Protein AF-A0A098S2E2-F1 (afdb_monomer)

Nearest PDB structures (foldseek):
  9gyo-assembly1_A  TM=2.758E-01  e=3.352E+00  Homo sapiens
  8qsj-assembly1_z  TM=2.072E-01  e=2.712E+00  Homo sapiens

Solvent-accessible surface area (backbone atoms only — not comparable to full-atom values): 13328 Å² total; per-residue (Å²): 130,82,75,87,65,73,38,65,39,61,71,58,33,52,51,53,51,50,50,51,46,52,50,36,45,47,28,38,61,34,48,49,48,34,53,55,23,47,23,62,45,68,74,43,90,56,52,68,83,73,45,49,78,63,63,52,81,83,61,51,74,65,56,42,43,28,57,40,34,45,52,44,41,62,70,72,63,59,85,82,68,75,52,37,88,47,38,43,70,77,66,74,47,75,56,66,54,41,51,44,31,44,52,23,33,51,52,23,67,76,44,65,69,59,89,62,60,65,79,34,48,34,85,90,76,59,43,77,46,71,63,79,86,48,70,71,55,52,51,50,46,40,62,71,31,33,78,40,58,60,79,84,48,41,60,54,52,52,51,47,31,41,52,52,23,50,51,54,38,47,37,35,71,78,65,66,48,84,72,55,69,68,64,50,33,71,79,37,57,86,45,52,67,40,42,47,72,45,83,43,89,46,101,89,48,87,39,64,46,49,39,51,31,62,60,69,77,53,70,88,72,77,73,72,71,53,96,67,75,120

Organism: NCBI:txid1524460

Structure (mmCIF, N/CA/C/O backbone):
data_AF-A0A098S2E2-F1
#
_entry.id   AF-A0A098S2E2-F1
#
loop_
_atom_site.group_PDB
_atom_site.id
_atom_site.type_symbol
_atom_site.label_atom_id
_atom_site.label_alt_id
_atom_site.label_comp_id
_atom_site.label_asym_id
_atom_site.label_entity_id
_atom_site.label_seq_id
_atom_site.pdbx_PDB_ins_code
_atom_site.Cartn_x
_atom_site.Cartn_y
_atom_site.Cartn_z
_atom_site.occupancy
_atom_site.B_iso_or_equiv
_atom_site.auth_seq_id
_atom_site.auth_comp_id
_atom_site.auth_asym_id
_atom_site.auth_atom_id
_atom_site.pdbx_PDB_model_num
ATOM 1 N N . MET A 1 1 ? -34.525 0.403 36.346 1.00 36.88 1 MET A N 1
ATOM 2 C CA . MET A 1 1 ? -33.801 0.709 35.096 1.00 36.88 1 MET A CA 1
ATOM 3 C C . MET A 1 1 ? -32.671 -0.298 35.003 1.00 36.88 1 MET A C 1
ATOM 5 O O . MET A 1 1 ? -31.890 -0.356 35.946 1.00 36.88 1 MET A O 1
ATOM 9 N N . SER A 1 2 ? -32.642 -1.161 33.984 1.00 43.72 2 SER A N 1
ATOM 10 C CA . SER A 1 2 ? -31.446 -1.966 33.710 1.00 43.72 2 SER A CA 1
ATOM 11 C C . SER A 1 2 ? -30.314 -1.000 33.365 1.00 43.72 2 SER A C 1
ATOM 13 O O . SER A 1 2 ? -30.526 -0.043 32.620 1.00 43.72 2 SER A O 1
ATOM 15 N N . ALA A 1 3 ? -29.143 -1.185 33.972 1.00 50.97 3 ALA A N 1
ATOM 16 C CA . ALA A 1 3 ? -27.958 -0.441 33.570 1.00 50.97 3 ALA A CA 1
ATOM 17 C C . ALA A 1 3 ? -27.713 -0.707 32.077 1.00 50.97 3 ALA A C 1
ATOM 19 O O . ALA A 1 3 ? -27.804 -1.856 31.647 1.00 50.97 3 ALA A O 1
ATOM 20 N N . LEU A 1 4 ? -27.454 0.341 31.293 1.00 50.44 4 LEU A N 1
ATOM 21 C CA . LEU A 1 4 ? -27.043 0.195 29.899 1.00 50.44 4 LEU A CA 1
ATOM 22 C C . LEU A 1 4 ? -25.758 -0.642 29.871 1.00 50.44 4 LEU A C 1
ATOM 24 O O . LEU A 1 4 ? -24.735 -0.212 30.403 1.00 50.44 4 LEU A O 1
ATOM 28 N N . VAL A 1 5 ? -25.826 -1.854 29.320 1.00 52.50 5 VAL A N 1
ATOM 29 C CA . VAL A 1 5 ? -24.676 -2.758 29.240 1.00 52.50 5 VAL A CA 1
ATOM 30 C C . VAL A 1 5 ? -23.935 -2.450 27.944 1.00 52.50 5 VAL A C 1
ATOM 32 O O . VAL A 1 5 ? -24.427 -2.744 26.859 1.00 52.50 5 VAL A O 1
ATOM 35 N N . PHE A 1 6 ? -22.768 -1.821 28.061 1.00 54.50 6 PHE A N 1
ATOM 36 C CA . PHE A 1 6 ? -21.800 -1.724 26.971 1.00 54.50 6 PHE A CA 1
ATOM 37 C C . PHE A 1 6 ? -20.891 -2.941 27.075 1.00 54.50 6 PHE A C 1
ATOM 39 O O . PHE A 1 6 ? -20.163 -3.069 28.060 1.00 54.50 6 PHE A O 1
ATOM 46 N N . ASP A 1 7 ? -20.968 -3.840 26.097 1.00 57.53 7 ASP A N 1
ATOM 47 C CA . ASP A 1 7 ? -20.135 -5.038 26.066 1.00 57.53 7 ASP A CA 1
ATOM 48 C C . ASP A 1 7 ? -19.282 -5.089 24.798 1.00 57.53 7 ASP A C 1
ATOM 50 O O . ASP A 1 7 ? -19.701 -4.660 23.717 1.00 57.53 7 ASP A O 1
ATOM 54 N N . ARG A 1 8 ? -18.066 -5.619 24.936 1.00 63.19 8 ARG A N 1
ATOM 55 C CA . ARG A 1 8 ? -17.142 -5.796 23.815 1.00 63.19 8 ARG A CA 1
ATOM 56 C C 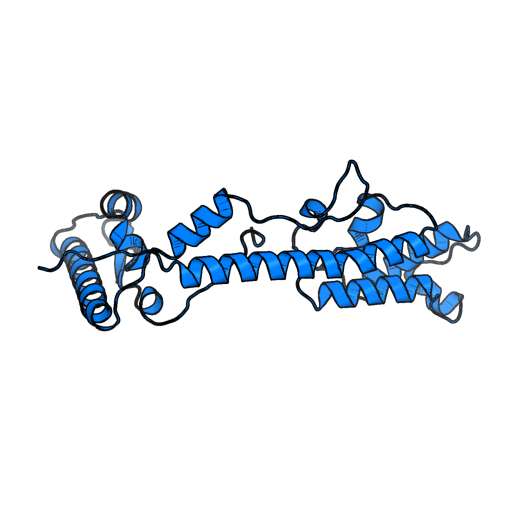. ARG A 1 8 ? -17.619 -6.958 22.964 1.00 63.19 8 ARG A C 1
ATOM 58 O O . ARG A 1 8 ? -17.756 -8.080 23.441 1.00 63.19 8 ARG A O 1
ATOM 65 N N . CYS A 1 9 ? -17.793 -6.726 21.667 1.00 69.38 9 CYS A N 1
ATOM 66 C CA . CYS A 1 9 ? -18.003 -7.824 20.736 1.00 69.38 9 CYS A CA 1
ATOM 67 C C . CYS A 1 9 ? -16.660 -8.522 20.464 1.00 69.38 9 CYS A C 1
ATOM 69 O O . CYS A 1 9 ? -15.960 -8.198 19.502 1.00 69.38 9 CYS A O 1
ATOM 71 N N . GLU A 1 10 ? -16.272 -9.459 21.334 1.00 77.75 10 GLU A N 1
ATOM 72 C CA . GLU A 1 10 ? -15.008 -10.204 21.217 1.00 77.75 10 GLU A CA 1
ATOM 73 C C . GLU A 1 10 ? -14.911 -10.952 19.882 1.00 77.75 10 GLU A C 1
ATOM 75 O O . GLU A 1 10 ? -13.876 -10.897 19.223 1.00 77.75 10 GLU A O 1
ATOM 80 N N . ALA A 1 11 ? -16.011 -11.563 19.429 1.00 75.25 11 ALA A N 1
ATOM 81 C CA . ALA A 1 11 ? -16.064 -12.262 18.145 1.00 75.25 11 ALA A CA 1
ATOM 82 C C . ALA A 1 11 ? -15.810 -11.323 16.950 1.00 75.25 11 ALA A C 1
ATOM 84 O O . ALA A 1 11 ? -15.035 -11.665 16.059 1.00 75.25 11 ALA A O 1
ATOM 85 N N . GLN A 1 12 ? -16.402 -10.122 16.948 1.00 71.25 12 GLN A N 1
ATOM 86 C CA . GLN A 1 12 ? -16.157 -9.126 15.897 1.00 71.25 12 GLN A CA 1
ATOM 87 C C . GLN A 1 12 ? -14.738 -8.559 15.981 1.00 71.25 12 GLN A C 1
ATOM 89 O O . GLN A 1 12 ? -14.093 -8.354 14.962 1.00 71.25 12 GLN A O 1
ATOM 94 N N . THR A 1 13 ? -14.234 -8.340 17.196 1.00 78.25 13 THR A N 1
ATOM 95 C CA . THR A 1 13 ? -12.857 -7.882 17.428 1.00 78.25 13 THR A CA 1
ATOM 96 C C . THR A 1 13 ? -11.853 -8.885 16.872 1.00 78.25 13 THR A C 1
ATOM 98 O O . THR A 1 13 ? -10.936 -8.489 16.159 1.00 78.25 13 THR A O 1
ATOM 101 N N . ALA A 1 14 ? -12.061 -10.179 17.122 1.00 84.19 14 ALA A N 1
ATOM 102 C CA . ALA A 1 14 ? -11.241 -11.241 16.551 1.00 84.19 14 ALA A CA 1
ATOM 103 C C . ALA A 1 14 ? -11.332 -11.268 15.016 1.00 84.19 14 ALA A C 1
ATOM 105 O O . ALA A 1 14 ? -10.303 -11.339 14.349 1.00 84.19 14 ALA A O 1
ATOM 106 N N . GLN A 1 15 ? -12.539 -11.142 14.455 1.00 82.62 15 GLN A N 1
ATOM 107 C CA . GLN A 1 15 ? -12.745 -11.120 13.005 1.00 82.62 15 GLN A CA 1
ATOM 108 C C . GLN A 1 15 ? -12.066 -9.917 12.329 1.00 82.62 15 GLN A C 1
ATOM 110 O O . GLN A 1 15 ? -11.445 -10.072 11.281 1.00 82.62 15 GLN A O 1
ATOM 115 N N . ASP A 1 16 ? -12.154 -8.727 12.923 1.00 80.25 16 ASP A N 1
ATOM 116 C CA . ASP A 1 16 ? -11.541 -7.507 12.390 1.00 80.25 16 ASP A CA 1
ATOM 117 C C . ASP A 1 16 ? -10.005 -7.567 12.443 1.00 80.25 16 ASP A C 1
ATOM 119 O O . ASP A 1 16 ? -9.336 -7.113 11.514 1.00 80.25 16 ASP A O 1
ATOM 123 N N . ILE A 1 17 ? -9.442 -8.147 13.512 1.00 87.25 17 ILE A N 1
ATOM 124 C CA . ILE A 1 17 ? -7.997 -8.394 13.623 1.00 87.25 17 ILE A CA 1
ATOM 125 C C . ILE A 1 17 ? -7.554 -9.378 12.539 1.00 87.25 17 ILE A C 1
ATOM 127 O O . ILE A 1 17 ? -6.602 -9.087 11.819 1.00 87.25 17 ILE A O 1
ATOM 131 N N . GLN A 1 18 ? -8.273 -10.491 12.373 1.00 89.06 18 GLN A N 1
ATOM 132 C CA . GLN A 1 18 ? -7.969 -11.481 11.341 1.00 89.06 18 GLN A CA 1
ATOM 133 C C . GLN A 1 18 ? -8.032 -10.866 9.934 1.00 89.06 18 GLN A C 1
ATOM 135 O O . GLN A 1 18 ? -7.130 -11.074 9.128 1.00 89.06 18 GLN A O 1
ATOM 140 N N . TYR A 1 19 ? -9.047 -10.049 9.648 1.00 87.31 19 TYR A N 1
ATOM 141 C CA . TYR A 1 19 ? -9.162 -9.354 8.366 1.00 87.31 19 TYR A CA 1
ATOM 142 C C . TYR A 1 19 ? -7.984 -8.400 8.108 1.00 87.31 19 TYR A C 1
ATOM 144 O O . TYR A 1 19 ? -7.464 -8.334 6.993 1.00 87.31 19 TYR A O 1
ATOM 152 N N . LEU A 1 20 ? -7.531 -7.668 9.133 1.00 87.31 20 LEU A N 1
ATOM 153 C CA . LEU A 1 20 ? -6.356 -6.803 9.026 1.00 87.31 20 LEU A CA 1
ATOM 154 C C . LEU A 1 20 ? -5.082 -7.618 8.745 1.00 87.31 20 LEU A C 1
ATOM 156 O O . LEU A 1 20 ? -4.286 -7.221 7.894 1.00 87.31 20 LEU A O 1
ATOM 160 N N . GLU A 1 21 ? -4.898 -8.752 9.421 1.00 89.94 21 GLU A N 1
ATOM 161 C CA . GLU A 1 21 ? -3.777 -9.670 9.181 1.00 89.94 21 GLU A CA 1
ATOM 162 C C . GLU A 1 21 ? -3.793 -10.222 7.749 1.00 89.94 21 GLU A C 1
ATOM 164 O O . GLU A 1 21 ? -2.790 -10.135 7.040 1.00 89.94 21 GLU A O 1
ATOM 169 N N . GLU A 1 22 ? -4.939 -10.723 7.288 1.00 89.94 22 GLU A N 1
ATOM 170 C CA . GLU A 1 22 ? -5.128 -11.243 5.929 1.00 89.94 22 GLU A CA 1
ATOM 171 C C . GLU A 1 22 ? -4.862 -10.170 4.868 1.00 89.94 22 GLU A C 1
ATOM 173 O O . GLU A 1 22 ? -4.155 -10.419 3.885 1.00 89.94 22 GLU A O 1
ATOM 178 N N . ARG A 1 23 ? -5.352 -8.944 5.085 1.00 88.88 23 ARG A N 1
ATOM 179 C CA . ARG A 1 23 ? -5.100 -7.818 4.182 1.00 88.88 23 ARG A CA 1
ATOM 180 C C . ARG A 1 23 ? -3.612 -7.478 4.103 1.00 88.88 23 ARG A C 1
ATOM 182 O O . ARG A 1 23 ? -3.102 -7.293 3.001 1.00 88.88 23 ARG A O 1
ATOM 189 N N . ARG A 1 24 ? -2.909 -7.403 5.237 1.00 90.50 24 ARG A N 1
ATOM 190 C CA . ARG A 1 24 ? -1.463 -7.104 5.282 1.00 90.50 24 ARG A CA 1
ATOM 191 C C . ARG A 1 24 ? -0.628 -8.194 4.623 1.00 90.50 24 ARG A C 1
ATOM 193 O O . ARG A 1 24 ? 0.322 -7.874 3.912 1.00 90.50 24 ARG A O 1
ATOM 200 N N . ASN A 1 25 ? -0.998 -9.456 4.822 1.00 90.69 25 ASN A N 1
ATOM 201 C CA . ASN A 1 25 ? -0.363 -10.577 4.135 1.00 90.69 25 ASN A CA 1
ATOM 202 C C . ASN A 1 25 ? -0.585 -10.489 2.624 1.00 90.69 25 ASN A C 1
ATOM 204 O O . ASN A 1 25 ? 0.375 -10.596 1.875 1.00 90.69 25 ASN A O 1
ATOM 208 N N . THR A 1 26 ? -1.802 -10.167 2.179 1.00 90.31 26 THR A N 1
ATOM 209 C CA . THR A 1 26 ? -2.089 -9.990 0.746 1.00 90.31 26 THR A CA 1
ATOM 210 C C . THR A 1 26 ? -1.287 -8.836 0.134 1.00 90.31 26 THR A C 1
ATOM 212 O O . THR A 1 26 ? -0.753 -8.970 -0.962 1.00 90.31 26 THR A O 1
ATOM 215 N N . ILE A 1 27 ? -1.152 -7.705 0.841 1.00 91.44 27 ILE A N 1
ATOM 216 C CA . ILE A 1 27 ? -0.303 -6.588 0.390 1.00 91.44 27 ILE A CA 1
ATOM 217 C C . ILE A 1 27 ? 1.151 -7.052 0.250 1.00 91.44 27 ILE A C 1
ATOM 219 O O . ILE A 1 27 ? 1.784 -6.787 -0.768 1.00 91.44 27 ILE A O 1
ATOM 223 N N . PHE A 1 28 ? 1.681 -7.758 1.251 1.00 91.75 28 PHE A N 1
ATOM 224 C CA . PHE A 1 28 ? 3.030 -8.320 1.198 1.00 91.75 28 PHE A CA 1
ATOM 225 C C . PHE A 1 28 ? 3.208 -9.290 0.016 1.00 91.75 28 PHE A C 1
ATOM 227 O O . PHE A 1 28 ? 4.176 -9.158 -0.735 1.00 91.75 28 PHE A O 1
ATOM 234 N N . ASP A 1 29 ? 2.257 -10.200 -0.188 1.00 91.88 29 ASP A N 1
ATOM 235 C CA . ASP A 1 29 ? 2.273 -11.172 -1.282 1.00 91.88 29 ASP A CA 1
ATOM 236 C C . ASP A 1 29 ? 2.237 -10.489 -2.655 1.00 91.88 29 ASP A C 1
ATOM 238 O O . ASP A 1 29 ? 2.878 -10.970 -3.584 1.00 91.88 29 ASP A O 1
ATOM 242 N N . ASN A 1 30 ? 1.573 -9.336 -2.781 1.00 91.88 30 ASN A N 1
ATOM 243 C CA . ASN A 1 30 ? 1.555 -8.544 -4.013 1.00 91.88 30 ASN A CA 1
ATOM 244 C C . ASN A 1 30 ? 2.838 -7.716 -4.230 1.00 91.88 30 ASN A C 1
ATOM 246 O O . ASN A 1 30 ? 3.205 -7.434 -5.370 1.00 91.88 30 ASN A O 1
ATOM 250 N N . LEU A 1 31 ? 3.542 -7.322 -3.163 1.00 94.00 31 LEU A N 1
ATOM 251 C CA . LEU A 1 31 ? 4.811 -6.583 -3.255 1.00 94.00 31 LEU A CA 1
ATOM 252 C C . LEU A 1 31 ? 5.985 -7.484 -3.672 1.00 94.00 31 LEU A C 1
ATOM 254 O O . LEU A 1 31 ? 6.929 -7.022 -4.320 1.00 94.00 31 LEU A O 1
ATOM 258 N N . GLN A 1 32 ? 5.941 -8.773 -3.322 1.00 94.06 32 GLN A N 1
ATOM 259 C CA . GLN A 1 32 ? 7.024 -9.714 -3.611 1.00 94.06 32 GLN A CA 1
ATOM 260 C C . GLN A 1 32 ? 7.271 -9.924 -5.124 1.00 94.06 32 GLN A C 1
ATOM 262 O O . GLN A 1 32 ? 8.434 -9.864 -5.531 1.00 94.06 32 GLN A O 1
ATOM 267 N N . PRO A 1 33 ? 6.247 -10.098 -5.988 1.00 95.06 33 PRO A N 1
ATOM 268 C CA . PRO A 1 33 ? 6.420 -10.151 -7.439 1.00 95.06 33 PRO A CA 1
ATOM 269 C C . PRO A 1 33 ? 7.110 -8.920 -8.027 1.00 95.06 33 PRO A C 1
ATOM 271 O O . PRO A 1 33 ? 7.946 -9.068 -8.920 1.00 95.06 33 PRO A O 1
ATOM 274 N N . ILE A 1 34 ? 6.811 -7.715 -7.522 1.00 95.50 34 ILE A N 1
ATOM 275 C CA . ILE A 1 34 ? 7.466 -6.483 -7.987 1.00 95.50 34 ILE A CA 1
ATOM 276 C C . ILE A 1 34 ? 8.956 -6.542 -7.665 1.00 95.50 34 ILE A C 1
ATOM 278 O O . ILE A 1 34 ? 9.786 -6.301 -8.540 1.00 95.50 34 ILE A O 1
ATOM 282 N N . TYR A 1 35 ? 9.306 -6.914 -6.432 1.00 95.50 35 TYR A N 1
ATOM 283 C CA . TYR A 1 35 ? 10.701 -7.051 -6.020 1.00 95.50 35 TYR A CA 1
ATOM 284 C C . TYR A 1 35 ? 11.470 -8.050 -6.896 1.00 95.50 35 TYR A C 1
ATOM 286 O O . TYR A 1 35 ? 12.542 -7.711 -7.401 1.00 95.50 35 TYR A O 1
ATOM 294 N N . GLU A 1 36 ? 10.923 -9.247 -7.129 1.00 96.12 36 GLU A N 1
ATOM 295 C CA . GLU A 1 36 ? 11.590 -10.265 -7.953 1.00 96.12 36 GLU A CA 1
ATOM 296 C C . GLU A 1 36 ? 11.720 -9.826 -9.420 1.00 96.12 36 GLU A C 1
ATOM 298 O O . GLU A 1 36 ? 12.783 -9.989 -10.024 1.00 96.12 36 GLU A O 1
ATOM 303 N N . SER A 1 37 ? 10.686 -9.193 -9.978 1.00 96.62 37 SER A N 1
ATOM 304 C CA . SER A 1 37 ? 10.701 -8.708 -11.365 1.00 96.62 37 SER A CA 1
ATOM 305 C C . SER A 1 37 ? 11.717 -7.577 -11.553 1.00 96.62 37 SER A C 1
ATOM 307 O O . SER A 1 37 ? 12.487 -7.571 -12.513 1.00 96.62 37 SER A O 1
ATOM 309 N N . VAL A 1 38 ? 11.800 -6.636 -10.606 1.00 95.69 38 VAL A N 1
ATOM 310 C CA . VAL A 1 38 ? 12.789 -5.546 -10.652 1.00 95.69 38 VAL A CA 1
ATOM 311 C C . VAL A 1 38 ? 14.205 -6.077 -10.426 1.00 95.69 38 VAL A C 1
ATOM 313 O O . VAL A 1 38 ? 15.141 -5.645 -11.100 1.00 95.69 38 VAL A O 1
ATOM 316 N N . LYS A 1 39 ? 14.391 -7.057 -9.538 1.00 95.25 39 LYS A N 1
ATOM 317 C CA . LYS A 1 39 ? 15.672 -7.752 -9.358 1.00 95.25 39 LYS A CA 1
ATOM 318 C C . LYS A 1 39 ? 16.133 -8.427 -10.650 1.00 95.25 39 LYS A C 1
ATOM 320 O O . LYS A 1 39 ? 17.298 -8.291 -11.032 1.00 95.25 39 LYS A O 1
ATOM 325 N N . GLN A 1 40 ? 15.228 -9.107 -11.350 1.00 95.00 40 GLN A N 1
ATOM 326 C CA . GLN A 1 40 ? 15.502 -9.711 -12.652 1.00 95.00 40 GLN A CA 1
ATOM 327 C C . GLN A 1 40 ? 15.851 -8.646 -13.702 1.00 95.00 40 GLN A C 1
ATOM 329 O O . GLN A 1 40 ? 16.842 -8.787 -14.431 1.00 95.00 40 GLN A O 1
ATOM 334 N N . LEU A 1 41 ? 15.100 -7.542 -13.727 1.00 95.69 41 LEU A N 1
ATOM 335 C CA . LEU A 1 41 ? 15.349 -6.404 -14.604 1.00 95.69 41 LEU A CA 1
ATOM 336 C C . LEU A 1 41 ? 16.736 -5.800 -14.363 1.00 95.69 41 LEU A C 1
ATOM 338 O O . LEU A 1 41 ? 17.464 -5.588 -15.327 1.00 95.69 41 LEU A O 1
ATOM 342 N N . LEU A 1 42 ? 17.142 -5.578 -13.111 1.00 93.19 42 LEU A N 1
ATOM 343 C CA . LEU A 1 42 ? 18.419 -4.945 -12.760 1.00 93.19 42 LEU A CA 1
ATOM 344 C C . LEU A 1 42 ? 19.610 -5.913 -12.720 1.00 93.19 42 LEU A C 1
ATOM 346 O O . LEU A 1 42 ? 20.752 -5.457 -12.756 1.00 93.19 42 LEU A O 1
ATOM 350 N N . ARG A 1 43 ? 19.369 -7.231 -12.653 1.00 93.12 43 ARG A N 1
ATOM 351 C CA . ARG A 1 43 ? 20.389 -8.285 -12.460 1.00 93.12 43 ARG A CA 1
ATOM 352 C C . ARG A 1 43 ? 21.228 -8.097 -11.185 1.00 93.12 43 ARG A C 1
ATOM 354 O O . ARG A 1 43 ? 22.384 -8.510 -11.130 1.00 93.12 43 ARG A O 1
ATOM 361 N N . LYS A 1 44 ? 20.644 -7.480 -10.156 1.00 92.62 44 LYS A N 1
ATOM 362 C CA . LYS A 1 44 ? 21.238 -7.259 -8.827 1.00 92.62 44 LYS A CA 1
ATOM 363 C C . LYS A 1 44 ? 20.138 -7.149 -7.775 1.00 92.62 44 LYS A C 1
ATOM 365 O O . LYS A 1 44 ? 18.985 -6.910 -8.122 1.00 92.62 44 LYS A O 1
ATOM 370 N N . GLU A 1 45 ? 20.512 -7.263 -6.504 1.00 91.25 45 GLU A N 1
ATOM 371 C CA . GLU A 1 45 ? 19.603 -6.948 -5.398 1.00 91.25 45 GLU A CA 1
ATOM 372 C C . GLU A 1 45 ? 19.204 -5.459 -5.448 1.00 91.25 45 GLU A C 1
ATOM 374 O O . GLU A 1 45 ? 20.098 -4.601 -5.430 1.00 91.25 45 GLU A O 1
ATOM 379 N N . PRO A 1 46 ? 17.902 -5.134 -5.569 1.00 90.44 46 PRO A N 1
ATOM 380 C CA . PRO A 1 46 ? 17.439 -3.755 -5.622 1.00 90.44 46 PRO A CA 1
ATOM 381 C C . PRO A 1 46 ? 17.404 -3.125 -4.224 1.00 90.44 46 PRO A C 1
ATOM 383 O O . PRO A 1 46 ? 17.098 -3.788 -3.232 1.00 90.44 46 PRO A O 1
ATOM 386 N N . LEU A 1 47 ? 17.679 -1.822 -4.158 1.00 92.75 47 LEU A N 1
ATOM 387 C CA . LEU A 1 47 ? 17.384 -1.000 -2.981 1.00 92.75 47 LEU A CA 1
ATOM 388 C C . LEU A 1 47 ? 15.948 -0.462 -3.071 1.00 92.75 47 LEU A C 1
ATOM 390 O O . LEU A 1 47 ? 15.343 -0.484 -4.142 1.00 92.75 47 LEU A O 1
ATOM 394 N N . PHE A 1 48 ? 15.411 0.083 -1.975 1.00 92.12 48 PHE A N 1
ATOM 395 C CA . PHE A 1 48 ? 14.062 0.668 -1.992 1.00 92.12 48 PHE A CA 1
ATOM 396 C C . PHE A 1 48 ? 13.903 1.771 -3.050 1.00 92.12 48 PHE A C 1
ATOM 398 O O . PHE A 1 48 ? 12.913 1.778 -3.770 1.00 92.12 48 PHE A O 1
ATOM 405 N N . GLU A 1 49 ? 14.905 2.641 -3.214 1.00 92.06 49 GLU A N 1
ATOM 406 C CA . GLU A 1 49 ? 14.909 3.719 -4.223 1.00 92.06 49 GLU A CA 1
ATOM 407 C C . GLU A 1 49 ? 14.830 3.194 -5.669 1.00 92.06 49 GLU A C 1
ATOM 409 O O . GLU A 1 49 ? 14.337 3.875 -6.567 1.00 92.06 49 GLU A O 1
ATOM 414 N N . ASP A 1 50 ? 15.312 1.971 -5.916 1.00 92.94 50 ASP A N 1
ATOM 415 C CA . ASP A 1 50 ? 15.196 1.326 -7.225 1.00 92.94 50 ASP A CA 1
ATOM 416 C C . ASP A 1 50 ? 13.780 0.760 -7.457 1.00 92.94 50 ASP A C 1
ATOM 418 O O . ASP A 1 50 ? 13.361 0.632 -8.608 1.00 92.94 50 ASP A O 1
ATOM 422 N N . LEU A 1 51 ? 13.049 0.428 -6.384 1.00 94.00 51 LEU A N 1
ATOM 423 C CA . LEU A 1 51 ? 11.699 -0.150 -6.413 1.00 94.00 51 LEU A CA 1
ATOM 424 C C . LEU A 1 51 ? 10.598 0.908 -6.402 1.00 94.00 51 LEU A C 1
ATOM 426 O O . LEU A 1 51 ? 9.569 0.698 -7.030 1.00 94.00 51 LEU A O 1
ATOM 430 N N . GLU A 1 52 ? 10.807 2.021 -5.698 1.00 93.44 52 GLU A N 1
ATOM 431 C CA . GLU A 1 52 ? 9.828 3.092 -5.469 1.00 93.44 52 GLU A CA 1
ATOM 432 C C . GLU A 1 52 ? 9.068 3.529 -6.738 1.00 93.44 52 GLU A C 1
ATOM 434 O O . GLU A 1 52 ? 7.837 3.588 -6.686 1.00 93.44 52 GLU A O 1
ATOM 439 N N . PRO A 1 53 ? 9.713 3.701 -7.914 1.00 92.75 53 PRO A N 1
ATOM 440 C CA . PRO A 1 53 ? 8.998 4.057 -9.139 1.00 92.75 53 PRO A CA 1
ATOM 441 C C . PRO A 1 53 ? 7.995 2.994 -9.619 1.00 92.75 53 PRO A C 1
ATOM 443 O O . PRO A 1 53 ? 7.131 3.304 -10.432 1.00 92.75 53 PRO A O 1
ATOM 446 N N . PHE A 1 54 ? 8.108 1.749 -9.161 1.00 94.00 54 PHE A N 1
ATOM 447 C CA . PHE A 1 54 ? 7.239 0.627 -9.528 1.00 94.00 54 PHE A CA 1
ATOM 448 C C . PHE A 1 54 ? 6.194 0.301 -8.456 1.00 94.00 54 PHE A C 1
ATOM 450 O O . PHE A 1 54 ? 5.450 -0.658 -8.612 1.00 94.00 54 PHE A O 1
ATOM 457 N N . LEU A 1 55 ? 6.144 1.061 -7.360 1.00 92.00 55 LEU A N 1
ATOM 458 C CA . LEU A 1 55 ? 5.153 0.906 -6.285 1.00 92.00 55 LEU A CA 1
ATOM 459 C C . LEU A 1 55 ? 4.088 2.014 -6.308 1.00 92.00 55 LEU A C 1
ATOM 461 O O . LEU A 1 55 ? 3.149 2.004 -5.512 1.00 92.00 55 LEU A O 1
ATOM 465 N N . ASP A 1 56 ? 4.259 2.968 -7.218 1.00 86.25 56 ASP A N 1
ATOM 466 C CA . ASP A 1 56 ? 3.399 4.119 -7.433 1.00 86.25 56 ASP A CA 1
ATOM 467 C C . ASP A 1 56 ? 2.008 3.671 -7.910 1.00 86.25 56 ASP A C 1
ATOM 469 O O . ASP A 1 56 ? 1.854 3.089 -8.987 1.00 86.25 56 ASP A O 1
ATOM 473 N N . CYS A 1 57 ? 1.001 3.906 -7.067 1.00 79.75 57 CYS A N 1
ATOM 474 C CA . CYS A 1 57 ? -0.395 3.571 -7.347 1.00 79.75 57 CYS A CA 1
ATOM 475 C C . CYS A 1 57 ? -1.123 4.679 -8.124 1.00 79.75 57 CYS A C 1
ATOM 477 O O . CYS A 1 57 ? -2.299 4.516 -8.434 1.00 79.75 57 CYS A O 1
ATOM 479 N N . GLU A 1 58 ? -0.472 5.808 -8.406 1.00 84.56 58 GLU A N 1
ATOM 480 C CA . GLU A 1 58 ? -1.025 6.883 -9.239 1.00 84.56 58 GLU A CA 1
ATOM 481 C C . GLU A 1 58 ? -0.472 6.845 -10.670 1.00 84.56 58 GLU A C 1
ATOM 483 O O . GLU A 1 58 ? -1.078 7.421 -11.573 1.00 84.56 58 GLU A O 1
ATOM 488 N N . ALA A 1 59 ? 0.645 6.143 -10.886 1.00 84.56 59 ALA A N 1
ATOM 489 C CA . ALA A 1 59 ? 1.215 5.914 -12.207 1.00 84.56 59 ALA A CA 1
ATOM 490 C C . ALA A 1 59 ? 0.257 5.124 -13.108 1.00 84.56 59 ALA A C 1
ATOM 492 O O . ALA A 1 59 ? -0.471 4.240 -12.651 1.00 84.56 59 ALA A O 1
ATOM 493 N N . ASP A 1 60 ? 0.296 5.402 -14.409 1.00 92.38 60 ASP A N 1
ATOM 494 C CA . ASP A 1 60 ? -0.382 4.562 -15.386 1.00 92.38 60 ASP A CA 1
ATOM 495 C C . ASP A 1 60 ? 0.537 3.446 -15.918 1.00 92.38 60 ASP A C 1
ATOM 497 O O . ASP A 1 60 ? 1.749 3.388 -15.679 1.00 92.38 60 ASP A O 1
ATOM 501 N N . ARG A 1 61 ? -0.053 2.519 -16.676 1.00 93.25 61 ARG A N 1
ATOM 502 C CA . ARG A 1 61 ? 0.685 1.399 -17.269 1.00 93.25 61 ARG A CA 1
ATOM 503 C C . ARG A 1 61 ? 1.826 1.867 -18.184 1.00 93.25 61 ARG A C 1
ATOM 505 O O . ARG A 1 61 ? 2.849 1.186 -18.274 1.00 93.25 61 ARG A O 1
ATOM 512 N N . ALA A 1 62 ? 1.643 2.969 -18.910 1.00 93.19 62 ALA A N 1
ATOM 513 C CA . ALA A 1 62 ? 2.643 3.483 -19.838 1.00 93.19 62 ALA A CA 1
ATOM 514 C C . ALA A 1 62 ? 3.838 4.075 -19.081 1.00 93.19 62 ALA A C 1
ATOM 516 O O . ALA A 1 62 ? 4.972 3.779 -19.456 1.00 93.19 62 ALA A O 1
ATOM 517 N N . ASP A 1 63 ? 3.596 4.792 -17.983 1.00 94.62 63 ASP A N 1
ATOM 518 C CA . ASP A 1 63 ? 4.626 5.325 -17.090 1.00 94.62 63 ASP A CA 1
ATOM 519 C C . ASP A 1 63 ? 5.481 4.204 -16.497 1.00 94.62 63 ASP A C 1
ATOM 521 O O . ASP A 1 63 ? 6.711 4.258 -16.529 1.00 94.62 63 ASP A O 1
ATOM 525 N N . ILE A 1 64 ? 4.844 3.145 -15.990 1.00 95.75 64 ILE A N 1
ATOM 526 C CA . ILE A 1 64 ? 5.541 1.983 -15.419 1.00 95.75 64 ILE A CA 1
ATOM 527 C C . ILE A 1 64 ? 6.375 1.271 -16.481 1.00 95.75 64 ILE A C 1
ATOM 529 O O . ILE A 1 64 ? 7.536 0.925 -16.245 1.00 95.75 64 ILE A O 1
ATOM 533 N N . GLN A 1 65 ? 5.811 1.092 -17.675 1.00 96.25 65 GLN A N 1
ATOM 534 C CA . GLN A 1 65 ? 6.524 0.501 -18.799 1.00 96.25 65 GLN A CA 1
ATOM 535 C C . GLN A 1 65 ? 7.714 1.375 -19.227 1.00 96.25 65 GLN A C 1
ATOM 537 O O . GLN A 1 65 ? 8.791 0.845 -19.497 1.00 96.25 65 GLN A O 1
ATOM 542 N N . GLU A 1 66 ? 7.557 2.699 -19.263 1.00 96.00 66 GLU A N 1
ATOM 543 C CA . GLU A 1 66 ? 8.628 3.644 -19.586 1.00 96.00 66 GLU A CA 1
ATOM 544 C C . GLU A 1 66 ? 9.756 3.597 -18.545 1.00 96.00 66 GLU A C 1
ATOM 546 O O . GLU A 1 66 ? 10.923 3.446 -18.914 1.00 96.00 66 GLU A O 1
ATOM 551 N N . ARG A 1 67 ? 9.416 3.617 -17.249 1.00 95.88 67 ARG A N 1
ATOM 552 C CA . ARG A 1 67 ? 10.362 3.460 -16.127 1.00 95.88 67 ARG A CA 1
ATOM 553 C C . ARG A 1 67 ? 11.126 2.132 -16.226 1.00 95.88 67 ARG A C 1
ATOM 555 O O . ARG A 1 67 ? 12.346 2.095 -16.048 1.00 95.88 67 ARG A O 1
ATOM 562 N N . ALA A 1 68 ? 10.442 1.036 -16.559 1.00 96.75 68 ALA A N 1
ATOM 563 C CA . ALA A 1 68 ? 11.066 -0.275 -16.741 1.00 96.75 68 ALA A CA 1
ATOM 564 C C . ALA A 1 68 ? 12.011 -0.293 -17.955 1.00 96.75 68 ALA A C 1
ATOM 566 O O . ALA A 1 68 ? 13.129 -0.811 -17.868 1.00 96.75 68 ALA A O 1
ATOM 567 N N . PHE A 1 69 ? 11.614 0.334 -19.066 1.00 96.94 69 PHE A N 1
ATOM 568 C CA . PHE A 1 69 ? 12.477 0.499 -20.234 1.00 96.94 69 PHE A CA 1
ATOM 569 C C . PHE A 1 69 ? 13.713 1.343 -19.940 1.00 96.94 69 PHE A C 1
ATOM 571 O O . PHE A 1 69 ? 14.800 0.985 -20.386 1.00 96.94 69 PHE A O 1
ATOM 578 N N . GLU A 1 70 ? 13.590 2.420 -19.168 1.00 95.50 70 GLU A N 1
ATOM 579 C CA . GLU A 1 70 ? 14.735 3.238 -18.768 1.00 95.50 70 GLU A CA 1
ATOM 580 C C . GLU A 1 70 ? 15.790 2.392 -18.038 1.00 95.50 70 GLU A C 1
ATOM 582 O O . GLU A 1 70 ? 16.982 2.457 -18.350 1.00 95.50 70 GLU A O 1
ATOM 587 N N . ARG A 1 71 ? 15.357 1.542 -17.099 1.00 95.19 71 ARG A N 1
ATOM 588 C CA . ARG A 1 71 ? 16.253 0.629 -16.375 1.00 95.19 71 ARG A CA 1
ATOM 589 C C . ARG A 1 71 ? 16.826 -0.456 -17.287 1.00 95.19 71 ARG A C 1
ATOM 591 O O . ARG A 1 71 ? 18.020 -0.743 -17.201 1.00 95.19 71 ARG A O 1
ATOM 598 N N . PHE A 1 72 ? 16.020 -1.012 -18.191 1.00 95.50 72 PHE A N 1
ATOM 599 C CA . PHE A 1 72 ? 16.471 -1.996 -19.175 1.00 95.50 72 PHE A CA 1
ATOM 600 C C . PHE A 1 72 ? 17.565 -1.435 -20.096 1.00 95.50 72 PHE A C 1
ATOM 602 O O . PHE A 1 72 ? 18.608 -2.067 -20.258 1.00 95.50 72 PHE A O 1
ATOM 609 N N . LEU A 1 73 ? 17.347 -0.250 -20.674 1.00 94.44 73 LEU A N 1
ATOM 610 C CA . LEU A 1 73 ? 18.280 0.403 -21.597 1.00 94.44 73 LEU A CA 1
ATOM 611 C C . LEU A 1 73 ? 19.600 0.763 -20.907 1.00 94.44 73 LEU A C 1
ATOM 613 O O . LEU A 1 73 ? 20.670 0.500 -21.454 1.00 94.44 73 LEU A O 1
ATOM 617 N N . LYS A 1 74 ? 19.535 1.274 -19.668 1.00 93.31 74 LYS A N 1
ATOM 618 C CA . LYS A 1 74 ? 20.729 1.508 -18.837 1.00 93.31 74 LYS A CA 1
ATOM 619 C C . LYS A 1 74 ? 21.509 0.217 -18.590 1.00 93.31 74 LYS A C 1
ATOM 621 O O . LYS A 1 74 ? 22.734 0.232 -18.641 1.00 93.31 74 LYS 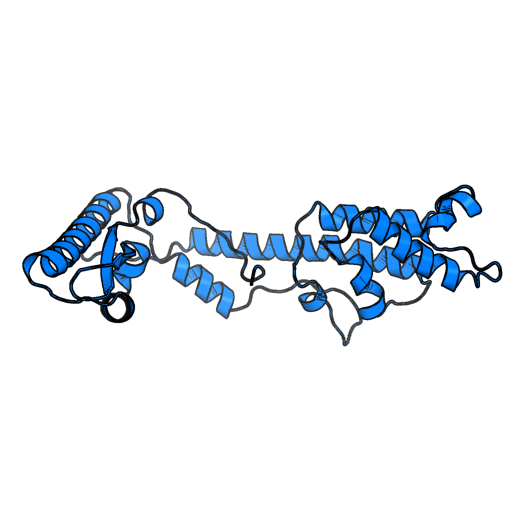A O 1
ATOM 626 N N . ARG A 1 75 ? 20.823 -0.905 -18.342 1.00 92.00 75 ARG A N 1
ATOM 627 C CA . ARG A 1 75 ? 21.475 -2.205 -18.123 1.00 92.00 75 ARG A CA 1
ATOM 628 C C . ARG A 1 75 ? 22.219 -2.701 -19.360 1.00 92.00 75 ARG A C 1
ATOM 630 O O . ARG A 1 75 ? 23.309 -3.245 -19.217 1.00 92.00 75 ARG A O 1
ATOM 637 N N . ILE A 1 76 ? 21.628 -2.574 -20.547 1.00 91.31 76 ILE A N 1
ATOM 638 C CA . ILE A 1 76 ? 22.242 -3.071 -21.789 1.00 91.31 76 ILE A CA 1
ATOM 639 C C . ILE A 1 76 ? 23.300 -2.120 -22.368 1.00 91.31 76 ILE A C 1
ATOM 641 O O . ILE A 1 76 ? 23.781 -2.378 -23.468 1.00 91.31 76 ILE A O 1
ATOM 645 N N . ASP A 1 77 ? 23.662 -1.057 -21.637 1.00 87.56 77 ASP A N 1
ATOM 646 C CA . ASP A 1 77 ? 24.594 -0.012 -22.074 1.00 87.56 77 ASP A CA 1
ATOM 647 C C . ASP A 1 77 ? 24.197 0.547 -23.449 1.00 87.56 77 ASP A C 1
ATOM 649 O O . ASP A 1 77 ? 24.968 0.489 -24.409 1.00 87.56 77 ASP A O 1
ATOM 653 N N . ASP A 1 78 ? 22.950 1.021 -23.577 1.00 87.19 78 ASP A N 1
ATOM 654 C CA . ASP A 1 78 ? 22.458 1.550 -24.849 1.00 87.19 78 ASP A CA 1
ATOM 655 C C . ASP A 1 78 ? 23.255 2.785 -25.303 1.00 87.19 78 ASP A C 1
ATOM 657 O O . ASP A 1 78 ? 23.057 3.908 -24.836 1.00 87.19 78 ASP A O 1
ATOM 661 N N . LYS A 1 79 ? 24.140 2.572 -26.279 1.00 82.50 79 LYS A N 1
ATOM 662 C CA . LYS A 1 79 ? 24.956 3.624 -26.903 1.00 82.50 79 LYS A CA 1
ATOM 663 C C . LYS A 1 79 ? 24.214 4.389 -27.995 1.00 82.50 79 LYS A C 1
ATOM 665 O O . LYS A 1 79 ? 24.748 5.376 -28.497 1.00 82.50 79 LYS A O 1
ATOM 670 N N . LEU A 1 80 ? 23.026 3.930 -28.393 1.00 80.94 80 LEU A N 1
ATOM 671 C CA . LEU A 1 80 ? 22.234 4.534 -29.465 1.00 80.94 80 LEU A CA 1
ATOM 672 C C . LEU A 1 80 ? 21.337 5.672 -28.960 1.00 80.94 80 LEU A C 1
ATOM 674 O O . LEU A 1 80 ? 20.813 6.428 -29.777 1.00 80.94 80 LEU A O 1
ATOM 678 N N . GLY A 1 81 ? 21.187 5.828 -27.640 1.00 87.81 81 GLY A N 1
ATOM 679 C CA . GLY A 1 81 ? 20.410 6.913 -27.039 1.00 87.81 81 GLY A CA 1
ATOM 680 C C . GLY A 1 81 ? 18.910 6.780 -27.299 1.00 87.81 81 GLY A C 1
ATOM 681 O O . GLY A 1 81 ? 18.225 7.782 -27.517 1.00 87.81 81 GLY A O 1
ATOM 682 N N . ILE A 1 82 ? 18.398 5.549 -27.320 1.00 91.94 82 ILE A N 1
ATOM 683 C CA . ILE A 1 82 ? 16.980 5.262 -27.514 1.00 91.94 82 ILE A CA 1
ATOM 684 C C . ILE A 1 82 ? 16.205 5.857 -26.339 1.00 91.94 82 ILE A C 1
ATOM 686 O O . ILE A 1 82 ? 16.482 5.584 -25.173 1.00 91.94 82 ILE A O 1
ATOM 690 N N . LEU A 1 83 ? 15.191 6.668 -26.643 1.00 92.94 83 LEU A N 1
ATOM 691 C CA . LEU A 1 83 ? 14.300 7.178 -25.606 1.00 92.94 83 LEU A CA 1
ATOM 692 C C . LEU A 1 83 ? 13.411 6.037 -25.077 1.00 92.94 83 LEU A C 1
ATOM 694 O O . LEU A 1 83 ? 12.809 5.339 -25.900 1.00 92.94 83 LEU A O 1
ATOM 698 N N . PRO A 1 84 ? 13.249 5.874 -23.747 1.00 93.00 84 PRO A N 1
ATOM 699 C CA . PRO A 1 84 ? 12.466 4.786 -23.150 1.00 93.00 84 PRO A CA 1
ATOM 700 C C . PRO A 1 84 ? 11.057 4.623 -23.743 1.00 93.00 84 PRO A C 1
ATOM 702 O O . PRO A 1 84 ? 10.685 3.525 -24.158 1.00 93.00 84 PRO A O 1
ATOM 705 N N . ARG A 1 85 ? 10.319 5.724 -23.933 1.00 92.94 85 ARG A N 1
ATOM 706 C CA . ARG A 1 85 ? 8.996 5.743 -24.593 1.00 92.94 85 ARG A CA 1
ATOM 707 C C . ARG A 1 85 ? 8.952 5.190 -26.027 1.00 92.94 85 ARG A C 1
ATOM 709 O O . ARG A 1 85 ? 7.884 4.846 -26.524 1.00 92.94 85 ARG A O 1
ATOM 716 N N . HIS A 1 86 ? 10.087 5.124 -26.725 1.00 93.06 86 HIS A N 1
ATOM 717 C CA . HIS A 1 86 ? 10.197 4.601 -28.094 1.00 93.06 86 HIS A CA 1
ATOM 718 C C . HIS A 1 86 ? 10.905 3.241 -28.158 1.00 93.06 86 HIS A C 1
ATOM 720 O O . HIS A 1 86 ? 11.030 2.668 -29.241 1.00 93.06 86 HIS A O 1
ATOM 726 N N . ALA A 1 87 ? 11.337 2.696 -27.017 1.00 92.19 87 ALA A N 1
ATOM 727 C CA . ALA A 1 87 ? 12.155 1.490 -26.952 1.00 92.19 87 ALA A CA 1
ATOM 728 C C . ALA A 1 87 ? 11.462 0.263 -27.552 1.00 92.19 87 ALA A C 1
ATOM 730 O O . ALA A 1 87 ? 12.078 -0.468 -28.320 1.00 92.19 87 ALA A O 1
ATOM 731 N N . ALA A 1 88 ? 10.168 0.069 -27.285 1.00 92.69 88 ALA A N 1
ATOM 732 C CA . ALA A 1 88 ? 9.409 -1.045 -27.855 1.00 92.69 88 ALA A CA 1
ATOM 733 C C . ALA A 1 88 ? 9.399 -1.025 -29.395 1.00 92.69 88 ALA A C 1
ATOM 735 O O . ALA A 1 88 ? 9.572 -2.063 -30.031 1.00 92.69 88 ALA A O 1
ATOM 736 N N . ALA A 1 89 ? 9.236 0.160 -29.994 1.00 92.69 89 ALA A N 1
ATOM 737 C CA . ALA A 1 89 ? 9.250 0.325 -31.445 1.00 92.69 89 ALA A CA 1
ATOM 738 C C . ALA A 1 89 ? 10.661 0.134 -32.020 1.00 92.69 89 ALA A C 1
ATOM 740 O O . ALA A 1 89 ? 10.823 -0.551 -33.026 1.00 92.69 89 ALA A O 1
ATOM 741 N N . ALA A 1 90 ? 11.682 0.687 -31.357 1.00 90.81 90 ALA A N 1
ATOM 742 C CA . ALA A 1 90 ? 13.077 0.565 -31.776 1.00 90.81 90 ALA A CA 1
ATOM 743 C C . ALA A 1 90 ? 13.594 -0.883 -31.706 1.00 90.81 90 ALA A C 1
ATOM 745 O O . ALA A 1 90 ? 14.331 -1.322 -32.584 1.00 90.81 90 ALA A O 1
ATOM 746 N N . LEU A 1 91 ? 13.182 -1.637 -30.684 1.00 89.69 91 LEU A N 1
ATOM 747 C CA . LEU A 1 91 ? 13.548 -3.043 -30.493 1.00 89.69 91 LEU A CA 1
ATOM 748 C C . LEU A 1 91 ? 12.636 -4.009 -31.268 1.00 89.69 91 LEU A C 1
ATOM 750 O O . LEU A 1 91 ? 12.919 -5.206 -31.322 1.00 89.69 91 LEU A O 1
ATOM 754 N N . GLY A 1 92 ? 11.525 -3.520 -31.830 1.00 92.31 92 GLY A N 1
ATOM 755 C CA . GLY A 1 92 ? 10.505 -4.324 -32.511 1.00 92.31 92 GLY A CA 1
ATOM 756 C C . GLY A 1 92 ? 9.711 -5.267 -31.595 1.00 92.31 92 GLY A C 1
ATOM 757 O O . GLY A 1 92 ? 8.887 -6.038 -32.082 1.00 92.31 92 GLY A O 1
ATOM 758 N N . LYS A 1 93 ? 9.962 -5.233 -30.282 1.00 93.56 93 LYS A N 1
ATOM 759 C CA . LYS A 1 93 ? 9.271 -6.011 -29.247 1.00 93.56 93 LYS A CA 1
ATOM 760 C C . LYS A 1 93 ? 9.480 -5.391 -27.867 1.00 93.56 93 LYS A C 1
ATOM 762 O O . LYS A 1 93 ? 10.433 -4.642 -27.652 1.00 93.56 93 LYS A O 1
ATOM 767 N N . ILE A 1 94 ? 8.627 -5.761 -26.914 1.00 94.62 94 ILE A N 1
ATOM 768 C CA . ILE A 1 94 ? 8.847 -5.478 -25.492 1.00 94.62 94 ILE A CA 1
ATOM 769 C C . ILE A 1 94 ? 9.653 -6.648 -24.897 1.00 94.62 94 ILE A C 1
ATOM 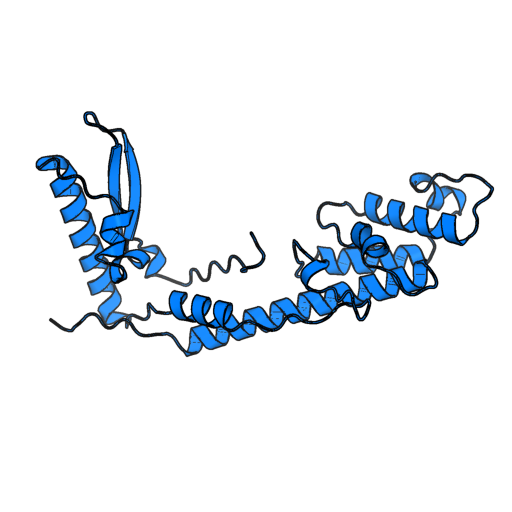771 O O . ILE A 1 94 ? 9.254 -7.794 -25.098 1.00 94.62 94 ILE A O 1
ATOM 775 N N . PRO A 1 95 ? 10.795 -6.404 -24.228 1.00 95.38 95 PRO A N 1
ATOM 776 C CA . PRO A 1 95 ? 11.556 -7.450 -23.545 1.00 95.38 95 PRO A CA 1
ATOM 777 C C . PRO A 1 95 ? 10.764 -8.113 -22.412 1.00 95.38 95 PRO A C 1
ATOM 779 O O . PRO A 1 95 ? 10.029 -7.431 -21.701 1.00 95.38 95 PRO A O 1
ATOM 782 N N . ASP A 1 96 ? 10.990 -9.410 -22.189 1.00 96.06 96 ASP A N 1
ATOM 783 C CA . ASP A 1 96 ? 10.281 -10.186 -21.159 1.00 96.06 96 ASP A CA 1
ATOM 784 C C . ASP A 1 96 ? 10.481 -9.597 -19.753 1.00 96.06 96 ASP A C 1
ATOM 786 O O . ASP A 1 96 ? 9.502 -9.365 -19.055 1.00 96.06 96 ASP A O 1
ATOM 790 N N . ASP A 1 97 ? 11.714 -9.211 -19.391 1.00 95.19 97 ASP A N 1
ATOM 791 C CA . ASP A 1 97 ? 12.014 -8.560 -18.101 1.00 95.19 97 ASP A CA 1
ATOM 792 C C . ASP A 1 97 ? 11.175 -7.272 -17.874 1.00 95.19 97 ASP A C 1
ATOM 794 O O . ASP A 1 97 ? 10.859 -6.918 -16.742 1.00 95.19 97 ASP A O 1
ATOM 798 N N . VAL A 1 98 ? 10.822 -6.544 -18.946 1.00 96.62 98 VAL A N 1
ATOM 799 C CA . VAL A 1 98 ? 9.966 -5.341 -18.869 1.00 96.62 98 VAL A CA 1
ATOM 800 C C . VAL A 1 98 ? 8.498 -5.737 -18.701 1.00 96.62 98 VAL A C 1
ATOM 802 O O . VAL A 1 98 ? 7.786 -5.116 -17.915 1.00 96.62 98 VAL A O 1
ATOM 805 N N . LEU A 1 99 ? 8.043 -6.774 -19.411 1.00 96.75 99 LEU A N 1
ATOM 806 C CA . LEU A 1 99 ? 6.683 -7.303 -19.272 1.00 96.75 99 LEU A CA 1
ATOM 807 C C . LEU A 1 99 ? 6.430 -7.875 -17.875 1.00 96.75 99 LEU A C 1
ATOM 809 O O . LEU A 1 99 ? 5.354 -7.651 -17.330 1.00 96.75 99 LEU A O 1
ATOM 813 N N . GLU A 1 100 ? 7.409 -8.564 -17.288 1.00 97.00 100 GLU A N 1
ATOM 814 C CA . GLU A 1 100 ? 7.326 -9.111 -15.930 1.00 97.00 100 GLU A CA 1
ATOM 815 C C . GLU A 1 100 ? 7.110 -8.002 -14.893 1.00 97.00 100 GLU A C 1
ATOM 817 O O . GLU A 1 100 ? 6.200 -8.104 -14.074 1.00 97.00 100 GLU A O 1
ATOM 822 N N . VAL A 1 101 ? 7.863 -6.897 -14.977 1.00 96.88 101 VAL A N 1
ATOM 823 C CA . VAL A 1 101 ? 7.688 -5.747 -14.069 1.00 96.88 101 VAL A CA 1
ATOM 824 C C . VAL A 1 101 ? 6.318 -5.095 -14.237 1.00 96.88 101 VAL A C 1
ATOM 826 O O . VAL A 1 101 ? 5.648 -4.827 -13.241 1.00 96.88 101 VAL A O 1
ATOM 829 N N . VAL A 1 102 ? 5.877 -4.863 -15.477 1.00 96.31 102 VAL A N 1
ATOM 830 C CA . VAL A 1 102 ? 4.554 -4.273 -15.740 1.00 96.31 102 VAL A CA 1
ATOM 831 C C . VAL A 1 102 ? 3.442 -5.188 -15.225 1.00 96.31 102 VAL A C 1
ATOM 833 O O . VAL A 1 102 ? 2.524 -4.711 -14.568 1.00 96.31 102 VAL A O 1
ATOM 836 N N . GLY A 1 103 ? 3.542 -6.498 -15.457 1.00 96.06 103 GLY A N 1
ATOM 837 C CA . GLY A 1 103 ? 2.561 -7.471 -14.975 1.00 96.06 103 GLY A CA 1
ATOM 838 C C . GLY A 1 103 ? 2.522 -7.574 -13.449 1.00 96.06 103 GLY A C 1
ATOM 839 O O . GLY A 1 103 ? 1.441 -7.630 -12.866 1.00 96.06 103 GLY A O 1
ATOM 840 N N . ALA A 1 104 ? 3.680 -7.546 -12.784 1.00 95.44 104 ALA A N 1
ATOM 841 C CA . ALA A 1 104 ? 3.758 -7.526 -11.324 1.00 95.44 104 ALA A CA 1
ATOM 842 C C . ALA A 1 104 ? 3.139 -6.249 -10.733 1.00 95.44 104 ALA A C 1
ATOM 844 O O . ALA A 1 104 ? 2.405 -6.314 -9.746 1.00 95.44 104 ALA A O 1
ATOM 845 N N . TRP A 1 105 ? 3.381 -5.095 -11.360 1.00 95.50 105 TRP A N 1
ATOM 846 C CA . TRP A 1 105 ? 2.734 -3.844 -10.970 1.00 95.50 105 TRP A CA 1
ATOM 847 C C . TRP A 1 105 ? 1.217 -3.890 -11.190 1.00 95.50 105 TRP A C 1
ATOM 849 O O . TRP A 1 105 ? 0.475 -3.500 -10.296 1.00 95.50 105 TRP A O 1
ATOM 859 N N . GLU A 1 106 ? 0.731 -4.420 -12.316 1.00 93.50 106 GLU A N 1
ATOM 860 C CA . GLU A 1 106 ? -0.711 -4.564 -12.573 1.00 93.50 106 GLU A CA 1
ATOM 861 C C . GLU A 1 106 ? -1.391 -5.456 -11.521 1.00 93.50 106 GLU A C 1
ATOM 863 O O . GLU A 1 106 ? -2.509 -5.164 -11.093 1.00 93.50 106 GLU A O 1
ATOM 868 N N . GLN A 1 107 ? -0.734 -6.533 -11.080 1.00 91.38 107 GLN A N 1
ATOM 869 C CA . GLN A 1 107 ? -1.242 -7.391 -10.003 1.00 91.38 107 GLN A CA 1
ATOM 870 C C . GLN A 1 107 ? -1.334 -6.643 -8.675 1.00 91.38 107 GLN A C 1
ATOM 872 O O . GLN A 1 107 ? -2.351 -6.739 -7.989 1.00 91.38 107 GLN A O 1
ATOM 877 N N . TYR A 1 108 ? -0.296 -5.878 -8.335 1.00 90.81 108 TYR A N 1
ATOM 878 C CA . TYR A 1 108 ? -0.300 -5.033 -7.151 1.00 90.81 108 TYR A CA 1
ATOM 879 C C . TYR A 1 108 ? -1.414 -3.988 -7.236 1.00 90.81 108 TYR A C 1
ATOM 881 O O . TYR A 1 108 ? -2.288 -3.988 -6.379 1.00 90.81 108 TYR A O 1
ATOM 889 N N . TYR A 1 109 ? -1.453 -3.190 -8.305 1.00 88.50 109 TYR A N 1
ATOM 890 C CA . TYR A 1 109 ? -2.420 -2.113 -8.532 1.00 88.50 109 TYR A CA 1
ATOM 891 C C . TYR A 1 109 ? -3.884 -2.575 -8.465 1.00 88.50 109 TYR A C 1
ATOM 893 O O . TYR A 1 109 ? -4.716 -1.904 -7.859 1.00 88.50 109 TYR A O 1
ATOM 901 N N . ASN A 1 110 ? -4.209 -3.726 -9.065 1.00 86.19 110 ASN A N 1
ATOM 902 C CA . ASN A 1 110 ? -5.576 -4.260 -9.074 1.00 86.19 110 ASN A CA 1
ATOM 903 C C . ASN A 1 110 ? -5.955 -5.001 -7.778 1.00 86.19 110 ASN A C 1
ATOM 905 O O . ASN A 1 110 ? -7.127 -5.330 -7.577 1.00 86.19 110 ASN A O 1
ATOM 909 N N . GLY A 1 111 ? -4.979 -5.315 -6.926 1.00 82.62 111 GLY A N 1
ATOM 910 C CA . GLY A 1 111 ? -5.174 -6.005 -5.658 1.00 82.62 111 GLY A CA 1
ATOM 911 C C . GLY A 1 111 ? -5.234 -5.057 -4.456 1.00 82.62 111 GLY A C 1
ATOM 912 O O . GLY A 1 111 ? -5.264 -3.834 -4.588 1.00 82.62 111 GLY A O 1
ATOM 913 N N . PRO A 1 112 ? -5.244 -5.604 -3.229 1.00 83.38 112 PRO A N 1
ATOM 914 C CA . PRO A 1 112 ? -4.959 -4.823 -2.034 1.00 83.38 112 PRO A CA 1
ATOM 915 C C . PRO A 1 112 ? -3.570 -4.176 -2.121 1.00 83.38 112 PRO A C 1
ATOM 917 O O . PRO A 1 112 ? -2.556 -4.875 -2.141 1.00 83.38 112 PRO A O 1
ATOM 920 N N . THR A 1 113 ? -3.542 -2.843 -2.133 1.00 84.12 113 THR A N 1
ATOM 921 C CA . THR A 1 113 ? -2.326 -2.019 -2.118 1.00 84.12 113 THR A CA 1
ATOM 922 C C . THR A 1 113 ? -2.167 -1.260 -0.803 1.00 84.12 113 THR A C 1
ATOM 924 O O . THR A 1 113 ? -3.106 -1.123 -0.007 1.00 84.12 113 THR A O 1
ATOM 927 N N . SER A 1 114 ? -0.952 -0.759 -0.575 1.00 84.62 114 SER A N 1
ATOM 928 C CA . SER A 1 114 ? -0.644 0.216 0.470 1.00 84.62 114 SER A CA 1
ATOM 929 C C . SER A 1 114 ? -0.352 1.574 -0.162 1.00 84.62 114 SER A C 1
ATOM 931 O O . SER A 1 114 ? 0.422 1.650 -1.114 1.00 84.62 114 SER A O 1
ATOM 933 N N . LYS A 1 115 ? -0.901 2.649 0.419 1.00 81.94 115 LYS A N 1
ATOM 934 C CA . LYS A 1 115 ? -0.499 4.030 0.091 1.00 81.94 115 LYS A CA 1
ATOM 935 C C . LYS A 1 115 ? 0.944 4.327 0.506 1.00 81.94 115 LYS A C 1
ATOM 937 O O . LYS A 1 115 ? 1.588 5.186 -0.077 1.00 81.94 115 LYS A O 1
ATOM 942 N N . ASP A 1 116 ? 1.446 3.595 1.502 1.00 88.00 116 ASP A N 1
ATOM 943 C CA . ASP A 1 116 ? 2.833 3.658 1.956 1.00 88.00 116 ASP A CA 1
ATOM 944 C C . ASP A 1 116 ? 3.456 2.248 1.937 1.00 88.00 116 ASP A C 1
ATOM 946 O O . ASP A 1 116 ? 3.425 1.515 2.937 1.00 88.00 116 ASP A O 1
ATOM 950 N N . PRO A 1 117 ? 3.982 1.807 0.781 1.00 89.44 117 PRO A N 1
ATOM 951 C CA . PRO A 1 117 ? 4.656 0.516 0.640 1.00 89.44 117 PRO A CA 1
ATOM 952 C C . PRO A 1 117 ? 5.939 0.420 1.475 1.00 89.44 117 PRO A C 1
ATOM 954 O O . PRO A 1 117 ? 6.369 -0.682 1.824 1.00 89.44 117 PRO A O 1
ATOM 957 N N . LYS A 1 118 ? 6.549 1.559 1.837 1.00 91.06 118 LYS A N 1
ATOM 958 C CA . LYS A 1 118 ? 7.812 1.608 2.584 1.00 91.06 118 LYS A CA 1
ATOM 959 C C . LYS A 1 118 ? 7.687 0.977 3.964 1.00 91.06 118 LYS A C 1
ATOM 961 O O . LYS A 1 118 ? 8.652 0.388 4.440 1.00 91.06 118 LYS A O 1
ATOM 966 N N . LYS A 1 119 ? 6.501 1.006 4.582 1.00 91.00 119 LYS A N 1
ATOM 967 C CA . LYS A 1 119 ? 6.242 0.315 5.860 1.00 91.00 119 LYS A CA 1
ATOM 968 C C . LYS A 1 119 ? 6.557 -1.181 5.796 1.00 91.00 119 LYS A C 1
ATOM 970 O O . LYS A 1 119 ? 6.995 -1.753 6.787 1.00 91.00 119 LYS A O 1
ATOM 975 N N . TYR A 1 120 ? 6.351 -1.808 4.640 1.00 92.62 120 TYR A N 1
ATOM 976 C CA . TYR A 1 120 ? 6.625 -3.229 4.432 1.00 92.62 120 TYR A CA 1
ATOM 977 C C . TYR A 1 120 ? 8.100 -3.491 4.112 1.00 92.62 120 TYR A C 1
ATOM 979 O O . TYR A 1 120 ? 8.526 -4.643 4.106 1.00 92.62 120 TYR A O 1
ATOM 987 N N . TRP A 1 121 ? 8.901 -2.459 3.843 1.00 94.06 121 TRP A N 1
ATOM 988 C CA . TRP A 1 121 ? 10.311 -2.594 3.505 1.00 94.06 121 TRP A CA 1
ATOM 989 C C . TRP A 1 121 ? 11.191 -2.693 4.752 1.00 94.06 121 TRP A C 1
ATOM 991 O O . TRP A 1 121 ? 11.000 -1.999 5.748 1.00 94.06 121 TRP A O 1
ATOM 1001 N N . SER A 1 122 ? 12.214 -3.545 4.695 1.00 92.31 122 SER A N 1
ATOM 1002 C CA . SER A 1 122 ? 13.246 -3.597 5.722 1.00 92.31 122 SER A CA 1
ATOM 1003 C C . SER A 1 122 ? 14.589 -3.113 5.200 1.00 92.31 122 SER A C 1
ATOM 1005 O O . SER A 1 122 ? 15.279 -3.868 4.521 1.00 92.31 122 SER A O 1
ATOM 1007 N N . ASP A 1 123 ? 15.037 -1.947 5.666 1.00 89.00 123 ASP A N 1
ATOM 1008 C CA . ASP A 1 123 ? 16.343 -1.378 5.295 1.00 89.00 123 ASP A CA 1
ATOM 1009 C C . ASP A 1 123 ? 17.519 -2.302 5.641 1.00 89.00 123 ASP A C 1
ATOM 1011 O O . ASP A 1 123 ? 18.472 -2.436 4.879 1.00 89.00 123 ASP A O 1
ATOM 1015 N N . THR A 1 124 ? 17.457 -3.013 6.769 1.00 89.12 124 THR A N 1
ATOM 1016 C CA . THR A 1 124 ? 18.546 -3.919 7.170 1.00 89.12 124 THR A CA 1
ATOM 1017 C C . THR A 1 124 ? 18.629 -5.172 6.301 1.00 89.12 124 THR A C 1
ATOM 1019 O O . THR A 1 124 ? 19.721 -5.670 6.052 1.00 89.12 124 THR A O 1
ATOM 1022 N N . LYS A 1 125 ? 17.483 -5.735 5.888 1.00 88.94 125 LYS A N 1
ATOM 1023 C CA . LYS A 1 125 ? 17.451 -6.981 5.097 1.00 88.94 125 LYS A CA 1
ATOM 1024 C C . LYS A 1 125 ? 17.271 -6.739 3.597 1.00 88.94 125 LYS A C 1
ATOM 1026 O O . LYS A 1 125 ? 17.312 -7.719 2.864 1.00 88.94 125 LYS A O 1
ATOM 1031 N N . GLN A 1 126 ? 17.052 -5.489 3.184 1.00 89.94 126 GLN A N 1
ATOM 1032 C CA . GLN A 1 126 ? 16.790 -5.063 1.807 1.00 89.94 126 GLN A CA 1
ATOM 1033 C C . GLN A 1 126 ? 15.711 -5.925 1.130 1.00 89.94 126 GLN A C 1
ATOM 1035 O O . GLN A 1 126 ? 15.906 -6.454 0.043 1.00 89.94 126 GLN A O 1
ATOM 1040 N N . LYS A 1 127 ? 14.591 -6.141 1.835 1.00 90.81 127 LYS A N 1
ATOM 1041 C CA . LYS A 1 127 ? 13.451 -6.927 1.340 1.00 90.81 127 LYS A CA 1
ATOM 1042 C C . LYS A 1 127 ? 12.151 -6.571 2.046 1.00 90.81 127 LYS A C 1
ATOM 1044 O O . LYS A 1 127 ? 12.184 -6.099 3.191 1.00 90.81 127 LYS A O 1
ATOM 1049 N N . PHE A 1 128 ? 11.030 -6.885 1.400 1.00 92.75 128 PHE A N 1
ATOM 1050 C CA . PHE A 1 128 ? 9.706 -6.767 2.001 1.00 92.75 128 PHE A CA 1
ATOM 1051 C C . PHE A 1 128 ? 9.491 -7.773 3.138 1.00 92.75 128 PHE A C 1
ATOM 1053 O O . PHE A 1 128 ? 10.114 -8.840 3.196 1.00 92.75 128 PHE A O 1
ATOM 1060 N N . ARG A 1 129 ? 8.623 -7.413 4.084 1.00 91.50 129 ARG A N 1
ATOM 1061 C CA . ARG A 1 129 ? 8.208 -8.247 5.212 1.00 91.50 129 ARG A CA 1
ATOM 1062 C C . ARG A 1 129 ? 6.729 -8.022 5.530 1.00 91.50 129 ARG A C 1
ATOM 1064 O O . ARG A 1 129 ? 6.257 -6.894 5.394 1.00 91.50 129 ARG A O 1
ATOM 1071 N N . PRO A 1 130 ? 6.029 -9.051 6.031 1.00 87.25 130 PRO A N 1
ATOM 1072 C CA . PRO A 1 130 ? 4.686 -8.872 6.557 1.00 87.25 130 PRO A CA 1
ATOM 1073 C C . PRO A 1 130 ? 4.715 -7.969 7.794 1.00 87.25 130 PRO A C 1
ATOM 1075 O O . PRO A 1 130 ? 5.646 -8.023 8.607 1.00 87.25 130 PRO A O 1
ATOM 1078 N N . LEU A 1 131 ? 3.675 -7.152 7.936 1.00 89.31 131 LEU A N 1
ATOM 1079 C CA . LEU A 1 131 ? 3.484 -6.277 9.085 1.00 89.31 131 LEU A CA 1
ATOM 1080 C C . LEU A 1 131 ? 2.553 -6.947 10.105 1.00 89.31 131 LEU A C 1
ATOM 1082 O O . LEU A 1 131 ? 1.399 -7.220 9.773 1.00 89.31 131 LEU A O 1
ATOM 1086 N N . PRO A 1 132 ? 3.007 -7.204 11.344 1.00 89.62 132 PRO A N 1
ATOM 1087 C CA . PRO A 1 132 ? 2.124 -7.719 12.383 1.00 89.62 132 PRO A CA 1
ATOM 1088 C C . PRO A 1 132 ? 1.118 -6.648 12.819 1.00 89.62 132 PRO A C 1
ATOM 1090 O O . PRO A 1 132 ? 1.384 -5.449 12.718 1.00 89.62 132 PRO A O 1
ATOM 1093 N N . VAL A 1 133 ? -0.029 -7.073 13.349 1.00 86.81 133 VAL A N 1
ATOM 1094 C CA . VAL A 1 133 ? -0.967 -6.160 14.016 1.00 86.81 133 VAL A CA 1
ATOM 1095 C C . VAL A 1 133 ? -0.412 -5.782 15.384 1.00 86.81 133 VAL A C 1
ATOM 1097 O O . VAL A 1 133 ? -0.108 -6.645 16.210 1.00 86.81 133 VAL A O 1
ATOM 1100 N N . THR A 1 134 ? -0.258 -4.484 15.619 1.00 88.00 134 THR A N 1
ATOM 1101 C CA . THR A 1 134 ? 0.285 -3.944 16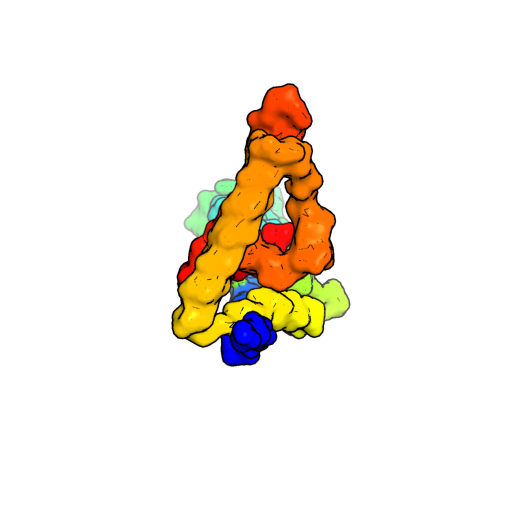.869 1.00 88.00 134 THR A CA 1
ATOM 1102 C C . THR A 1 134 ? -0.751 -3.976 17.992 1.00 88.00 134 THR A C 1
ATOM 1104 O O . THR A 1 134 ? -1.954 -3.925 17.745 1.00 88.00 134 THR A O 1
ATOM 1107 N N . GLU A 1 135 ? -0.301 -3.997 19.250 1.00 87.00 135 GLU A N 1
ATOM 1108 C CA . GLU A 1 135 ? -1.213 -3.960 20.406 1.00 87.00 135 GLU A CA 1
ATOM 1109 C C . GLU A 1 135 ? -2.100 -2.708 20.409 1.00 87.00 135 GLU A C 1
ATOM 1111 O O . GLU A 1 135 ? -3.295 -2.802 20.665 1.00 87.00 135 GLU A O 1
ATOM 1116 N N . LYS A 1 136 ? -1.564 -1.553 19.995 1.00 83.94 136 LYS A N 1
ATOM 1117 C CA . LYS A 1 136 ? -2.340 -0.311 19.863 1.00 83.94 136 LYS A CA 1
ATOM 1118 C C . LYS A 1 136 ? -3.478 -0.435 18.841 1.00 83.94 136 LYS A C 1
ATOM 1120 O O . LYS A 1 136 ? -4.555 0.121 19.042 1.00 83.94 136 LYS A O 1
ATOM 1125 N N . GLU A 1 137 ? -3.251 -1.154 17.744 1.00 83.56 137 GLU A N 1
ATOM 1126 C CA . GLU A 1 137 ? -4.285 -1.416 16.736 1.00 83.56 137 GLU A CA 1
ATOM 1127 C C . GLU A 1 137 ? -5.342 -2.382 17.270 1.00 83.56 137 GLU A C 1
ATOM 1129 O O . GLU A 1 137 ? -6.532 -2.125 17.098 1.00 83.56 137 GLU A O 1
ATOM 1134 N N . LYS A 1 138 ? -4.934 -3.439 17.984 1.00 84.44 138 LYS A N 1
ATOM 1135 C CA . LYS A 1 138 ? -5.871 -4.359 18.650 1.00 84.44 138 LYS A CA 1
ATOM 1136 C C . LYS A 1 138 ? -6.746 -3.627 19.663 1.00 84.44 138 LYS A C 1
ATOM 1138 O O . LYS A 1 138 ? -7.958 -3.815 19.665 1.00 84.44 138 LYS A O 1
ATOM 1143 N N . GLU A 1 139 ? -6.154 -2.762 20.483 1.00 80.88 139 GLU A N 1
ATOM 1144 C CA . GLU A 1 139 ? -6.872 -1.923 21.447 1.00 80.88 139 GLU A CA 1
ATOM 1145 C C . GLU A 1 139 ? -7.834 -0.952 20.755 1.00 80.88 139 GLU A C 1
ATOM 1147 O O . GLU A 1 139 ? -8.976 -0.812 21.190 1.00 80.88 139 GLU A O 1
ATOM 1152 N N . GLY A 1 140 ? -7.414 -0.325 19.651 1.00 75.00 140 GLY A N 1
ATOM 1153 C CA . GLY A 1 140 ? -8.265 0.558 18.850 1.00 75.00 140 GLY A CA 1
ATOM 1154 C C . GLY A 1 140 ? -9.463 -0.168 18.229 1.00 75.00 140 GLY A C 1
ATOM 1155 O O . GLY A 1 140 ? -10.590 0.329 18.297 1.00 75.00 140 GLY A O 1
ATOM 1156 N N . ILE A 1 141 ? -9.245 -1.367 17.683 1.00 76.62 141 ILE A N 1
ATOM 1157 C CA . ILE A 1 141 ? -10.308 -2.232 17.146 1.00 76.62 141 ILE A CA 1
ATOM 1158 C C . ILE A 1 141 ? -11.253 -2.668 18.273 1.00 76.62 141 ILE A C 1
ATOM 1160 O O . ILE A 1 141 ? -12.471 -2.554 18.140 1.00 76.62 141 ILE A O 1
ATOM 1164 N N . ALA A 1 142 ? -10.711 -3.107 19.410 1.00 77.19 142 ALA A N 1
ATOM 1165 C CA . ALA A 1 142 ? -11.507 -3.505 20.565 1.00 77.19 142 ALA A CA 1
ATOM 1166 C C . ALA A 1 142 ? -12.360 -2.342 21.088 1.00 77.19 142 ALA A C 1
ATOM 1168 O O . ALA A 1 142 ? -13.537 -2.541 21.373 1.00 77.19 142 ALA A O 1
ATOM 1169 N N . ALA A 1 143 ? -11.799 -1.129 21.169 1.00 69.38 143 ALA A N 1
ATOM 1170 C CA . ALA A 1 143 ? -12.507 0.073 21.598 1.00 69.38 143 ALA A CA 1
ATOM 1171 C C . ALA A 1 143 ? -13.657 0.444 20.650 1.00 69.38 143 ALA A C 1
ATOM 1173 O O . ALA A 1 143 ? -14.745 0.793 21.110 1.00 69.38 143 ALA A O 1
ATOM 1174 N N . ARG A 1 144 ? -13.452 0.298 19.334 1.00 67.38 144 ARG A N 1
ATOM 1175 C CA . ARG A 1 144 ? -14.506 0.468 18.320 1.00 67.38 144 ARG A CA 1
ATOM 1176 C C . ARG A 1 144 ? -15.655 -0.522 18.517 1.00 67.38 144 ARG A C 1
ATOM 1178 O O . ARG A 1 144 ? -16.814 -0.168 18.321 1.00 67.38 144 ARG A O 1
ATOM 1185 N N . ASN A 1 145 ? -15.338 -1.742 18.939 1.00 67.75 145 ASN A N 1
ATOM 1186 C CA . ASN A 1 145 ? -16.289 -2.843 19.062 1.00 67.75 145 ASN A CA 1
ATOM 1187 C C . ASN A 1 145 ? -16.949 -2.945 20.458 1.00 67.75 145 ASN A C 1
ATOM 1189 O O . ASN A 1 145 ? -17.573 -3.961 20.759 1.00 67.75 145 ASN A O 1
ATOM 1193 N N . ILE A 1 146 ? -16.861 -1.899 21.299 1.00 62.97 146 ILE A N 1
ATOM 1194 C CA . ILE A 1 146 ? -17.487 -1.800 22.644 1.00 62.97 146 ILE A CA 1
ATOM 1195 C C . ILE A 1 146 ? -19.027 -1.668 22.601 1.00 62.97 146 ILE A C 1
ATOM 1197 O O . ILE A 1 146 ? -19.695 -1.700 23.632 1.00 62.97 146 ILE A O 1
ATOM 1201 N N . ILE A 1 147 ? -19.635 -1.528 21.423 1.00 58.69 147 ILE A N 1
ATOM 1202 C CA . ILE A 1 147 ? -21.076 -1.270 21.311 1.00 58.69 147 ILE A CA 1
ATOM 1203 C C . ILE A 1 147 ? -21.779 -2.540 20.842 1.00 58.69 147 ILE A C 1
ATOM 1205 O O . ILE A 1 147 ? -22.282 -2.616 19.722 1.00 58.69 147 ILE A O 1
ATOM 1209 N N . TYR A 1 148 ? -21.828 -3.563 21.694 1.00 54.59 148 TYR A N 1
ATOM 1210 C CA . TYR A 1 148 ? -22.862 -4.577 21.552 1.00 54.59 148 TYR A CA 1
ATOM 1211 C C . TYR A 1 148 ? -24.033 -4.267 22.476 1.00 54.59 148 TYR A C 1
ATOM 1213 O O . TYR A 1 148 ? -23.900 -4.184 23.691 1.00 54.59 148 TYR A O 1
ATOM 1221 N N . VAL A 1 149 ? -25.199 -4.125 21.860 1.00 53.16 149 VAL A N 1
ATOM 1222 C CA . VAL A 1 149 ? -26.489 -3.980 22.522 1.00 53.16 149 VAL A CA 1
ATOM 1223 C C . VAL A 1 149 ? -27.331 -5.136 22.006 1.00 53.16 149 VAL A C 1
ATOM 1225 O O . VAL A 1 149 ? -27.449 -5.286 20.781 1.00 53.16 149 VAL A O 1
ATOM 1228 N N . LYS A 1 150 ? -27.914 -5.953 22.896 1.00 52.34 150 LYS A N 1
ATOM 1229 C CA . LYS A 1 150 ? -28.896 -6.972 22.485 1.00 52.34 150 LYS A CA 1
ATOM 1230 C C . LYS A 1 150 ? -29.972 -6.290 21.638 1.00 52.34 150 LYS A C 1
ATOM 1232 O O . LYS A 1 150 ? -30.387 -5.186 21.972 1.00 52.34 150 LYS A O 1
ATOM 1237 N N . ASP A 1 151 ? -30.465 -6.924 20.574 1.00 52.84 151 ASP A N 1
ATOM 1238 C CA . ASP A 1 151 ? -31.447 -6.290 19.670 1.00 52.84 151 ASP A CA 1
ATOM 1239 C C . 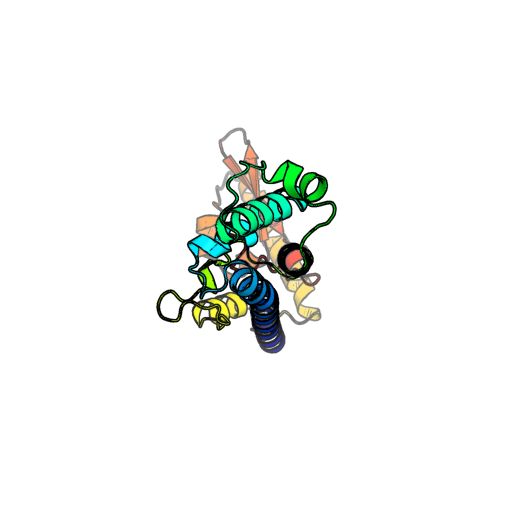ASP A 1 151 ? -32.663 -5.684 20.408 1.00 52.84 151 ASP A C 1
ATOM 1241 O O . ASP A 1 151 ? -33.175 -4.641 20.009 1.00 52.84 151 ASP A O 1
ATOM 1245 N N . GLN A 1 152 ? -33.070 -6.277 21.538 1.00 53.25 152 GLN A N 1
ATOM 1246 C CA . GLN A 1 152 ? -34.150 -5.780 22.406 1.00 53.25 152 GLN A CA 1
ATOM 1247 C C . GLN A 1 152 ? -33.820 -4.468 23.152 1.00 53.25 152 GLN A C 1
ATOM 1249 O O . GLN A 1 152 ? -34.722 -3.695 23.465 1.00 53.25 152 GLN A O 1
ATOM 1254 N N . GLU A 1 153 ? -32.545 -4.185 23.413 1.00 59.41 153 GLU A N 1
ATOM 1255 C CA . GLU A 1 153 ? -32.062 -2.985 24.115 1.00 59.41 153 GLU A CA 1
ATOM 1256 C C . GLU A 1 153 ? -31.640 -1.875 23.130 1.00 59.41 153 GLU A C 1
ATOM 1258 O O . GLU A 1 153 ? -31.490 -0.717 23.519 1.00 59.41 153 GLU A O 1
ATOM 1263 N N . ARG A 1 154 ? -31.516 -2.184 21.827 1.00 61.31 154 ARG A N 1
ATOM 1264 C CA . ARG A 1 154 ? -31.182 -1.196 20.781 1.00 61.31 154 ARG A CA 1
ATOM 1265 C C . ARG A 1 154 ? -32.250 -0.133 20.630 1.00 61.31 154 ARG A C 1
ATOM 1267 O O . ARG A 1 154 ? -31.912 1.040 20.546 1.00 61.31 154 ARG A O 1
ATOM 1274 N N . ALA A 1 155 ? -33.522 -0.531 20.626 1.00 64.44 155 ALA A N 1
ATOM 1275 C CA . ALA A 1 155 ? -34.633 0.416 20.593 1.00 64.44 155 ALA A CA 1
ATOM 1276 C C . ALA A 1 155 ? -34.565 1.377 21.790 1.00 64.44 155 ALA A C 1
ATOM 1278 O O . ALA A 1 155 ? -34.677 2.585 21.615 1.00 64.44 155 ALA A O 1
ATOM 1279 N N . GLN A 1 156 ? -34.259 0.850 22.980 1.00 69.88 156 GLN A N 1
ATOM 1280 C CA . GLN A 1 156 ? -34.141 1.643 24.205 1.00 69.88 156 GLN A CA 1
ATOM 1281 C C . GLN A 1 156 ? -32.966 2.626 24.146 1.00 69.88 156 GLN A C 1
ATOM 1283 O O . GLN A 1 156 ? -33.112 3.770 24.563 1.00 69.88 156 GLN A O 1
ATOM 1288 N N . LEU A 1 157 ? -31.821 2.223 23.587 1.00 70.00 157 LEU A N 1
ATOM 1289 C CA . LEU A 1 157 ? -30.676 3.117 23.398 1.00 70.00 157 LEU A CA 1
ATOM 1290 C C . LEU A 1 157 ? -30.904 4.175 22.321 1.00 70.00 157 LEU A C 1
ATOM 1292 O O . LEU A 1 157 ? -30.458 5.309 22.475 1.00 70.00 157 LEU A O 1
ATOM 1296 N N . LEU A 1 158 ? -31.610 3.830 21.248 1.00 71.12 158 LEU A N 1
ATOM 1297 C CA . LEU A 1 158 ? -31.953 4.768 20.184 1.00 71.12 158 LEU A CA 1
ATOM 1298 C C . LEU A 1 158 ? -32.976 5.796 20.684 1.00 71.12 158 LEU A C 1
ATOM 1300 O O . LEU A 1 158 ? -32.847 6.985 20.394 1.00 71.12 158 LEU A O 1
ATOM 1304 N N . ASP A 1 159 ? -33.937 5.363 21.498 1.00 75.06 159 ASP A N 1
ATOM 1305 C CA . ASP A 1 159 ? -34.887 6.246 22.171 1.00 75.06 159 ASP A CA 1
ATOM 1306 C C . ASP A 1 159 ? -34.209 7.098 23.249 1.00 75.06 159 ASP A C 1
ATOM 1308 O O . ASP A 1 159 ? -34.494 8.292 23.343 1.00 75.06 159 ASP A O 1
ATOM 1312 N N . TYR A 1 160 ? -33.241 6.549 23.988 1.00 80.44 160 TYR A N 1
ATOM 1313 C CA . TYR A 1 160 ? -32.409 7.318 24.913 1.00 80.44 160 TYR A CA 1
ATOM 1314 C C . TYR A 1 160 ? -31.592 8.392 24.178 1.00 80.44 160 TYR A C 1
ATOM 1316 O O . TYR A 1 160 ? -31.655 9.565 24.539 1.00 80.44 160 TYR A O 1
ATOM 1324 N N . ALA A 1 161 ? -30.901 8.040 23.090 1.00 80.00 161 ALA A N 1
ATOM 1325 C CA . ALA A 1 161 ? -30.131 8.984 22.279 1.00 80.00 161 ALA A CA 1
ATOM 1326 C C . ALA A 1 161 ? -31.019 10.066 21.643 1.00 80.00 161 ALA A C 1
ATOM 1328 O O . ALA A 1 161 ? -30.633 11.237 21.593 1.00 80.00 161 ALA A O 1
ATOM 1329 N N . ARG A 1 162 ? -32.230 9.707 21.190 1.00 80.50 162 ARG A N 1
ATOM 1330 C CA . ARG A 1 162 ? -33.250 10.665 20.729 1.00 80.50 162 ARG A CA 1
ATOM 1331 C C . ARG A 1 162 ? -33.666 11.611 21.844 1.00 80.50 162 ARG A C 1
ATOM 1333 O O . ARG A 1 162 ? -33.711 12.816 21.618 1.00 80.50 162 ARG A O 1
ATOM 1340 N N . LEU A 1 163 ? -33.949 11.084 23.032 1.00 83.75 163 LEU A N 1
ATOM 1341 C CA . LEU A 1 163 ? -34.371 11.874 24.184 1.00 83.75 163 LEU A CA 1
ATOM 1342 C C . LEU A 1 163 ? -33.285 12.874 24.588 1.00 83.75 163 LEU A C 1
ATOM 1344 O O . LEU A 1 163 ? -33.581 14.057 24.743 1.00 83.75 163 LEU A O 1
ATOM 1348 N N . VAL A 1 164 ? -32.030 12.431 24.669 1.00 86.56 164 VAL A N 1
ATOM 1349 C CA . VAL A 1 164 ? -30.887 13.299 24.980 1.00 86.56 164 VAL A CA 1
ATOM 1350 C C . VAL A 1 164 ? -30.671 14.347 23.885 1.00 86.56 164 VAL A C 1
ATOM 1352 O O . VAL A 1 164 ? -30.547 15.529 24.196 1.00 86.56 164 VAL A O 1
ATOM 1355 N N . SER A 1 165 ? -30.704 13.958 22.604 1.00 86.19 165 SER A N 1
ATOM 1356 C CA . SER A 1 165 ? -30.587 14.901 21.476 1.00 86.19 165 SER A CA 1
ATOM 1357 C C . SER A 1 165 ? -31.680 15.971 21.522 1.00 86.19 165 SER A C 1
ATOM 1359 O O . SER A 1 165 ? -31.393 17.159 21.402 1.00 86.19 165 SER A O 1
ATOM 1361 N N . ASN A 1 166 ? -32.932 15.561 21.745 1.00 84.06 166 ASN A N 1
ATOM 1362 C CA . ASN A 1 166 ? -34.072 16.469 21.834 1.00 84.06 166 ASN A CA 1
ATOM 1363 C C . ASN A 1 166 ? -33.940 17.416 23.028 1.00 84.06 166 ASN A C 1
ATOM 1365 O O . ASN A 1 166 ? -34.191 18.607 22.873 1.00 84.06 166 ASN A O 1
ATOM 1369 N N . ALA A 1 167 ? -33.505 16.920 24.189 1.00 86.12 167 ALA A N 1
ATOM 1370 C CA . ALA A 1 167 ? -33.286 17.745 25.372 1.00 86.12 167 ALA A CA 1
ATOM 1371 C C . ALA A 1 167 ? -32.190 18.799 25.139 1.00 86.12 167 ALA A C 1
ATOM 1373 O O . ALA A 1 167 ? -32.400 19.974 25.438 1.00 86.12 167 ALA A O 1
ATOM 1374 N N . LEU A 1 168 ? -31.054 18.405 24.551 1.00 87.38 168 LEU A N 1
ATOM 1375 C CA . LEU A 1 168 ? -29.960 19.321 24.209 1.00 87.38 168 LEU A CA 1
ATOM 1376 C C . LEU A 1 168 ? -30.399 20.376 23.190 1.00 87.38 168 LEU A C 1
ATOM 1378 O O . LEU A 1 168 ? -30.150 21.568 23.377 1.00 87.38 168 LEU A O 1
ATOM 1382 N N . ASN A 1 169 ? -31.096 19.955 22.134 1.00 84.75 169 ASN A N 1
ATOM 1383 C CA . ASN A 1 169 ? -31.577 20.860 21.095 1.00 84.75 169 ASN A CA 1
ATOM 1384 C C . ASN A 1 169 ? -32.631 21.835 21.638 1.00 84.75 169 ASN A C 1
ATOM 1386 O O . ASN A 1 169 ? -32.549 23.025 21.336 1.00 84.75 169 ASN A O 1
ATOM 1390 N N . TYR A 1 170 ? -33.562 21.358 22.472 1.00 84.06 170 TYR A N 1
ATOM 1391 C CA . TYR A 1 170 ? -34.595 22.171 23.119 1.00 84.06 170 TYR A CA 1
ATOM 1392 C C . TYR A 1 170 ? -33.987 23.195 24.085 1.00 84.06 170 TYR A C 1
ATOM 1394 O O . TYR A 1 170 ? -34.325 24.376 24.031 1.00 84.06 170 TYR A O 1
ATOM 1402 N N . ALA A 1 171 ? -33.045 22.770 24.933 1.00 84.56 171 ALA A N 1
ATOM 1403 C CA . ALA A 1 171 ? -32.323 23.659 25.842 1.00 84.56 171 ALA A CA 1
ATOM 1404 C C . ALA A 1 171 ? -31.541 24.741 25.082 1.00 84.56 171 ALA A C 1
ATOM 1406 O O . ALA A 1 171 ? -31.524 25.907 25.484 1.00 84.56 171 ALA A O 1
ATOM 1407 N N . SER A 1 172 ? -30.936 24.373 23.952 1.00 82.50 172 SER A N 1
ATOM 1408 C CA . SER A 1 172 ? -30.252 25.318 23.074 1.00 82.50 172 SER A CA 1
ATOM 1409 C C . SER A 1 172 ? -31.217 26.311 22.413 1.00 82.50 172 SER A C 1
ATOM 1411 O O . SER A 1 172 ? -30.910 27.501 22.344 1.00 82.50 172 SER A O 1
ATOM 1413 N N . GLU A 1 173 ? -32.389 25.852 21.966 1.00 80.56 173 GLU A N 1
ATOM 1414 C CA . GLU A 1 173 ? -33.378 26.674 21.256 1.00 80.56 173 GLU A CA 1
ATOM 1415 C C . GLU A 1 173 ? -34.129 27.643 22.165 1.00 80.56 173 GLU A C 1
ATOM 1417 O O . GLU A 1 173 ? -34.218 28.831 21.868 1.00 80.56 173 GLU A O 1
ATOM 1422 N N . HIS A 1 174 ? -34.664 27.130 23.272 1.00 80.88 174 HIS A N 1
ATOM 1423 C CA . HIS A 1 174 ? -35.634 27.842 24.102 1.00 80.88 174 HIS A CA 1
ATOM 1424 C C . HIS A 1 174 ? -35.023 28.439 25.369 1.00 80.88 174 HIS A C 1
ATOM 1426 O O . HIS A 1 174 ? -35.608 29.343 25.962 1.00 80.88 174 HIS A O 1
ATOM 1432 N N . HIS A 1 175 ? -33.851 27.952 25.788 1.00 80.94 175 HIS A N 1
ATOM 1433 C CA . HIS A 1 175 ? -33.164 28.418 26.996 1.00 80.94 175 HIS A CA 1
ATOM 1434 C C . HIS A 1 175 ? -31.758 28.969 26.722 1.00 80.94 175 HIS A C 1
ATOM 1436 O O . HIS A 1 175 ? -31.068 29.362 27.660 1.00 80.94 175 HIS A O 1
ATOM 1442 N N . HIS A 1 176 ? -31.330 29.021 25.454 1.00 76.06 176 HIS A N 1
ATOM 1443 C CA . HIS A 1 176 ? -30.024 29.534 25.020 1.00 76.06 176 HIS A CA 1
ATOM 1444 C C . HIS A 1 176 ? -28.813 28.888 25.723 1.00 76.06 176 HIS A C 1
ATOM 1446 O O . HIS A 1 176 ? -27.736 29.487 25.801 1.00 76.06 176 HIS A O 1
ATOM 1452 N N . ILE A 1 177 ? -28.963 27.651 26.208 1.00 80.25 177 ILE A N 1
ATOM 1453 C CA . ILE A 1 177 ? -27.872 26.890 26.824 1.00 80.25 177 ILE A CA 1
ATOM 1454 C C . ILE A 1 177 ? -26.933 26.392 25.719 1.00 80.25 177 ILE A C 1
ATOM 1456 O O . ILE A 1 177 ? -27.362 25.767 24.747 1.00 80.25 177 ILE A O 1
ATOM 1460 N N . LYS A 1 178 ? -25.633 26.679 25.855 1.00 78.50 178 LYS A N 1
ATOM 1461 C CA . LYS A 1 178 ? -24.602 26.264 24.894 1.00 78.50 178 LYS A CA 1
ATOM 1462 C C . LYS A 1 178 ? -23.921 24.984 25.366 1.00 78.50 178 LYS A C 1
ATOM 1464 O O . LYS A 1 178 ? -23.086 25.030 26.263 1.00 78.50 178 LYS A O 1
ATOM 1469 N N . THR A 1 179 ? -24.237 23.869 24.715 1.00 82.06 179 THR A N 1
ATOM 1470 C CA . THR A 1 179 ? -23.540 22.593 24.915 1.00 82.06 179 THR A CA 1
ATOM 1471 C C . THR A 1 179 ? -22.524 22.387 23.799 1.00 82.06 179 THR A C 1
ATOM 1473 O O . THR A 1 179 ? -22.896 22.272 22.631 1.00 82.06 179 THR A O 1
ATOM 1476 N N . TYR A 1 180 ? -21.239 22.352 24.150 1.00 86.19 180 TYR A N 1
ATOM 1477 C CA . TYR A 1 180 ? -20.171 22.063 23.196 1.00 86.19 180 TYR A CA 1
ATOM 1478 C C . TYR A 1 180 ? -19.996 20.547 23.046 1.00 86.19 180 TYR A C 1
ATOM 1480 O O . TYR A 1 180 ? -19.906 19.854 24.060 1.00 86.19 180 TYR A O 1
ATOM 1488 N N . PRO A 1 181 ? -19.912 20.015 21.812 1.00 84.81 181 PRO A N 1
ATOM 1489 C CA . PRO A 1 181 ? -19.783 18.576 21.599 1.00 84.81 181 PRO A CA 1
ATOM 1490 C C . PRO A 1 181 ? -18.563 17.956 22.288 1.00 84.81 181 PRO A C 1
ATOM 1492 O O . PRO A 1 181 ? -18.693 16.894 22.882 1.00 84.81 181 PRO A O 1
ATOM 1495 N N . GLY A 1 182 ? -17.406 18.630 22.252 1.00 82.19 182 GLY A N 1
ATOM 1496 C CA . GLY A 1 182 ? -16.170 18.135 22.872 1.00 82.19 182 GLY A CA 1
ATOM 1497 C C . GLY A 1 182 ? -16.332 17.864 24.369 1.00 82.19 182 GLY A C 1
ATOM 1498 O O . GLY A 1 182 ? -16.228 16.719 24.791 1.00 82.19 182 GLY A O 1
ATOM 1499 N N . SER A 1 183 ? -16.700 18.888 25.144 1.00 84.06 183 SER A N 1
ATOM 1500 C CA . SER A 1 183 ? -16.912 18.749 26.593 1.00 84.06 183 SER A CA 1
ATOM 1501 C C . SER A 1 183 ? -18.049 17.781 26.927 1.00 84.06 183 SER A C 1
ATOM 1503 O O . SER A 1 183 ? -17.962 17.006 27.870 1.00 84.06 183 SER A O 1
ATOM 1505 N N . PHE A 1 184 ? -19.122 17.784 26.129 1.00 86.00 184 PHE A N 1
ATOM 1506 C CA . PHE A 1 184 ? -20.252 16.887 26.355 1.00 86.00 184 PHE A CA 1
ATOM 1507 C C . PHE A 1 184 ? -19.865 15.410 26.236 1.00 86.00 184 PHE A C 1
ATOM 1509 O O . PHE A 1 184 ? -20.300 14.605 27.059 1.00 86.00 184 PH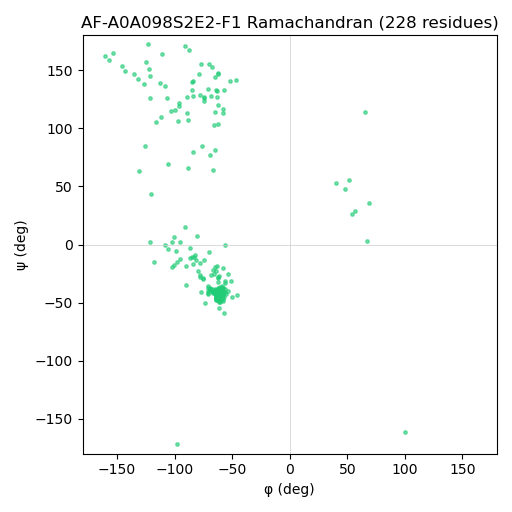E A O 1
ATOM 1516 N N . PHE A 1 185 ? -19.063 15.049 25.230 1.00 83.19 185 PHE A N 1
ATOM 1517 C CA . PHE A 1 185 ? -18.604 13.672 25.048 1.00 83.19 185 PHE A CA 1
ATOM 1518 C C . PHE A 1 185 ? -17.439 13.297 25.967 1.00 83.19 185 PHE A C 1
ATOM 1520 O O . PHE A 1 185 ? -17.296 12.118 26.267 1.00 83.19 185 PHE A O 1
ATOM 1527 N N . GLU A 1 186 ? -16.660 14.258 26.464 1.00 74.25 186 GLU A N 1
ATOM 1528 C CA . GLU A 1 186 ? -15.720 14.011 27.566 1.00 74.25 186 GLU A CA 1
ATOM 1529 C C . GLU A 1 186 ? -16.463 13.580 28.840 1.00 74.25 186 GLU A C 1
ATOM 1531 O O . GLU A 1 186 ? -16.097 12.579 29.453 1.00 74.25 186 GLU A O 1
ATOM 1536 N N . ASP A 1 187 ? -17.556 14.269 29.185 1.00 78.75 187 ASP A N 1
ATOM 1537 C CA . ASP A 1 187 ? -18.386 13.933 30.351 1.00 78.75 187 ASP A CA 1
ATOM 1538 C C . ASP A 1 187 ? -19.273 12.695 30.113 1.00 78.75 187 ASP A C 1
ATOM 1540 O O . ASP A 1 187 ? -19.623 11.969 31.046 1.00 78.75 187 ASP A O 1
ATOM 1544 N N . ASN A 1 188 ? -19.658 12.436 28.857 1.00 75.69 188 ASN A N 1
ATOM 1545 C CA . ASN A 1 188 ? -20.575 11.359 28.466 1.00 75.69 188 ASN A CA 1
ATOM 1546 C C . ASN A 1 188 ? -20.016 10.518 27.302 1.00 75.69 188 ASN A C 1
ATOM 1548 O O . ASN A 1 188 ? -20.642 10.437 26.237 1.00 75.69 188 ASN A O 1
ATOM 1552 N N . PRO A 1 189 ? -18.879 9.825 27.487 1.00 70.19 189 PRO A N 1
ATOM 1553 C CA . PRO A 1 189 ? -18.198 9.106 26.403 1.00 70.19 189 PRO A CA 1
ATOM 1554 C C . PRO A 1 189 ? -19.054 7.979 25.812 1.00 70.19 189 PRO A C 1
ATOM 1556 O O . PRO A 1 189 ? -18.986 7.677 24.623 1.00 70.19 189 PRO A O 1
ATOM 1559 N N . HIS A 1 190 ? -19.949 7.409 26.618 1.00 65.81 190 HIS A N 1
ATOM 1560 C CA . HIS A 1 190 ? -20.890 6.369 26.210 1.00 65.81 190 HIS A CA 1
ATOM 1561 C C . HIS A 1 190 ? -21.931 6.831 25.167 1.00 65.81 190 HIS A C 1
ATOM 1563 O O . HIS A 1 190 ? -22.524 5.998 24.483 1.00 65.81 190 HIS A O 1
ATOM 1569 N N . LEU A 1 191 ? -22.155 8.145 25.017 1.00 76.25 191 LEU A N 1
ATOM 1570 C CA . LEU A 1 191 ? -23.067 8.720 24.019 1.00 76.25 191 LEU A CA 1
ATOM 1571 C C . LEU A 1 191 ? -22.389 9.034 22.683 1.00 76.25 191 LEU A C 1
ATOM 1573 O O . LEU A 1 191 ? -23.081 9.159 21.672 1.00 76.25 191 LEU A O 1
ATOM 1577 N N . GLN A 1 192 ? -21.058 9.132 22.654 1.00 76.69 192 GLN A N 1
ATOM 1578 C CA . GLN A 1 192 ? -20.284 9.419 21.445 1.00 76.69 192 GLN A CA 1
ATOM 1579 C C . GLN A 1 192 ? -20.585 8.469 20.270 1.00 76.69 192 GLN A C 1
ATOM 1581 O O . GLN A 1 192 ? -20.706 8.949 19.143 1.00 76.69 192 GLN A O 1
ATOM 1586 N N . PRO A 1 193 ? -20.775 7.151 20.471 1.00 68.50 193 PRO A N 1
ATOM 1587 C CA . PRO A 1 193 ? -21.151 6.280 19.362 1.00 68.50 193 PRO A CA 1
ATOM 1588 C C . PRO A 1 193 ? -22.632 6.354 18.967 1.00 68.50 193 PRO A C 1
ATOM 1590 O O . PRO A 1 193 ? -22.997 5.904 17.881 1.00 68.50 193 PRO A O 1
ATOM 1593 N N . LEU A 1 194 ? -23.487 6.916 19.824 1.00 72.25 194 LEU A N 1
ATOM 1594 C CA . LEU A 1 194 ? -24.945 6.937 19.661 1.00 72.25 194 LEU A CA 1
ATOM 1595 C C . LEU A 1 194 ? -25.462 8.249 19.065 1.00 72.25 194 LEU A C 1
ATOM 1597 O O . LEU A 1 194 ? -26.615 8.322 18.636 1.00 72.25 194 LEU A O 1
ATOM 1601 N N . MET A 1 195 ? -24.639 9.297 19.052 1.00 81.56 195 MET A N 1
ATOM 1602 C CA . MET A 1 195 ? -25.031 10.652 18.676 1.00 81.56 195 MET A CA 1
ATOM 1603 C C . MET A 1 195 ? -23.999 11.283 17.740 1.00 81.56 195 MET A C 1
ATOM 1605 O O . MET A 1 195 ? -22.803 11.037 17.832 1.00 81.56 195 MET A O 1
ATOM 1609 N N . THR A 1 196 ? -24.478 12.123 16.834 1.00 85.88 196 THR A N 1
ATOM 1610 C CA . THR A 1 196 ? -23.672 13.010 15.996 1.00 85.88 196 THR A CA 1
ATOM 1611 C C . THR A 1 196 ? -24.128 14.450 16.209 1.00 85.88 196 THR A C 1
ATOM 1613 O O . THR A 1 196 ? -25.120 14.703 16.898 1.00 85.88 196 THR A O 1
ATOM 1616 N N . TRP A 1 197 ? -23.411 15.407 15.640 1.00 88.62 197 TRP A N 1
ATOM 1617 C CA . TRP A 1 197 ? -23.754 16.815 15.733 1.00 88.62 197 TRP A CA 1
ATOM 1618 C C . TRP A 1 197 ?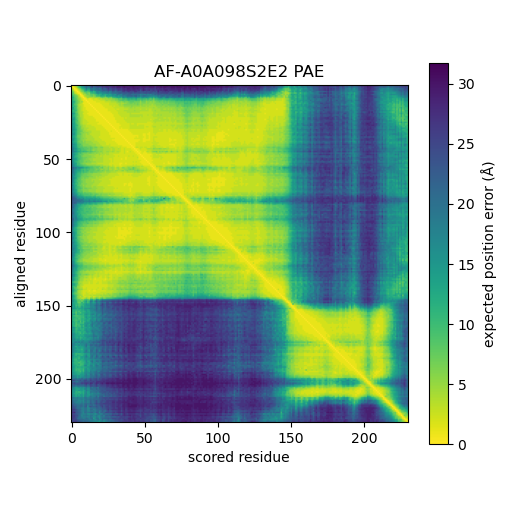 -23.393 17.559 14.455 1.00 88.62 197 TRP A C 1
ATOM 1620 O O . TRP A 1 197 ? -22.475 17.186 13.729 1.00 88.62 197 TRP A O 1
ATOM 1630 N N . GLU A 1 198 ? -24.115 18.643 14.207 1.00 87.31 198 GLU A N 1
ATOM 1631 C CA . GLU A 1 198 ? -23.852 19.573 13.115 1.00 87.31 198 GLU A CA 1
ATOM 1632 C C . GLU A 1 198 ? -23.734 20.986 13.674 1.00 87.31 198 GLU A C 1
ATOM 1634 O O . GLU A 1 198 ? -24.501 21.395 14.550 1.00 87.31 198 GLU A O 1
ATOM 1639 N N . GLN A 1 199 ? -22.763 21.743 13.169 1.00 86.50 199 GLN A N 1
ATOM 1640 C CA . GLN A 1 199 ? -22.653 23.159 13.485 1.00 86.50 199 GLN A CA 1
ATOM 1641 C C . GLN A 1 199 ? -23.567 23.953 12.547 1.00 86.50 199 GLN A C 1
ATOM 1643 O O . GLN A 1 199 ? -23.469 23.837 11.329 1.00 86.50 199 GLN A O 1
ATOM 1648 N N . THR A 1 200 ? -24.420 24.791 13.121 1.00 80.00 200 THR A N 1
ATOM 1649 C CA . THR A 1 200 ? -25.321 25.698 12.403 1.00 80.00 200 THR A CA 1
ATOM 1650 C C . THR A 1 200 ? -25.052 27.140 12.825 1.00 80.00 200 THR A C 1
ATOM 1652 O O . THR A 1 200 ? -24.585 27.408 13.941 1.00 80.00 200 THR A O 1
ATOM 1655 N N . GLU A 1 201 ? -25.311 28.081 11.920 1.00 68.56 201 GLU A N 1
ATOM 1656 C CA . GLU A 1 201 ? -25.276 29.505 12.246 1.00 68.56 201 GLU A CA 1
ATOM 1657 C C . GLU A 1 201 ? -26.552 29.895 12.994 1.00 68.56 201 GLU A C 1
ATOM 1659 O O . GLU A 1 201 ? -27.663 29.605 12.552 1.00 68.56 201 GLU A O 1
ATOM 1664 N N . ALA A 1 202 ? -26.393 30.550 14.143 1.00 61.75 202 ALA A N 1
ATOM 1665 C CA . ALA A 1 202 ? -27.494 31.124 14.899 1.00 61.75 202 ALA A CA 1
ATOM 1666 C C . ALA A 1 202 ? -27.254 32.618 15.146 1.00 61.75 202 ALA A C 1
ATOM 1668 O O . ALA A 1 202 ? -26.118 33.093 15.179 1.00 61.75 202 ALA A O 1
ATOM 1669 N N . VAL A 1 203 ? -28.347 33.349 15.394 1.00 60.53 203 VAL A N 1
ATOM 1670 C CA . VAL A 1 203 ? -28.365 34.804 15.651 1.00 60.53 203 VAL A CA 1
ATOM 1671 C C . VAL A 1 203 ? -27.408 35.215 16.789 1.00 60.53 203 VAL A C 1
ATOM 1673 O O . VAL A 1 203 ? -26.899 36.330 16.794 1.00 60.53 203 VAL A O 1
ATOM 1676 N N . TYR A 1 204 ? -27.093 34.296 17.714 1.00 59.78 204 TYR A N 1
ATOM 1677 C CA . TYR A 1 204 ? -26.192 34.507 18.858 1.00 59.78 204 TYR A CA 1
ATOM 1678 C C . TYR A 1 204 ? -24.968 33.562 18.870 1.00 59.78 204 TYR A C 1
ATOM 1680 O O . TYR A 1 204 ? -24.571 33.017 19.913 1.00 59.78 204 TYR A O 1
ATOM 1688 N N . GLY A 1 205 ? -24.343 33.380 17.704 1.00 66.88 205 GLY A N 1
ATOM 1689 C CA . GLY A 1 205 ? -23.090 32.641 17.524 1.00 66.88 205 GLY A CA 1
ATOM 1690 C C . GLY A 1 205 ? -23.281 31.217 16.997 1.00 66.88 205 GLY A C 1
ATOM 1691 O O . GLY A 1 205 ? -24.312 30.880 16.425 1.00 66.88 205 GLY A O 1
ATOM 1692 N N . LYS A 1 206 ? -22.262 30.366 17.171 1.00 69.31 206 LYS A N 1
ATOM 1693 C CA . LYS A 1 206 ? -22.303 28.962 16.731 1.00 69.31 206 LYS A CA 1
ATOM 1694 C C . LYS A 1 206 ? -23.311 28.172 17.572 1.00 69.31 206 LYS A C 1
ATOM 1696 O O . LYS A 1 206 ? -23.224 28.193 18.802 1.00 69.31 206 LYS A O 1
ATOM 1701 N N . ARG A 1 207 ? -24.231 27.461 16.918 1.00 78.25 207 ARG A N 1
ATOM 1702 C CA . ARG A 1 207 ? -25.162 26.509 17.542 1.00 78.25 207 ARG A CA 1
ATOM 1703 C C . ARG A 1 207 ? -24.813 25.098 17.086 1.00 78.25 207 ARG A C 1
ATOM 1705 O O . ARG A 1 207 ? -24.527 24.883 15.912 1.00 78.25 207 ARG A O 1
ATOM 1712 N N . PHE A 1 208 ? -24.859 24.139 18.002 1.00 85.50 208 PHE A N 1
ATOM 1713 C CA . PHE A 1 208 ? -24.668 22.726 17.684 1.00 85.50 208 PHE A CA 1
ATOM 1714 C C . PHE A 1 208 ? -26.012 22.015 17.765 1.00 85.50 208 PHE A C 1
ATOM 1716 O O . PHE A 1 208 ? -26.709 22.123 18.772 1.00 85.50 208 PHE A O 1
ATOM 1723 N N . VAL A 1 209 ? -26.382 21.324 16.692 1.00 85.12 209 VAL A N 1
ATOM 1724 C CA . VAL A 1 209 ? -27.594 20.509 16.624 1.00 85.12 209 VAL A CA 1
ATOM 1725 C C . VAL A 1 209 ? -27.178 19.058 16.758 1.00 85.12 209 VAL A C 1
ATOM 1727 O O . VAL A 1 209 ? -26.485 18.531 15.890 1.00 85.12 209 VAL A O 1
ATOM 1730 N N . PHE A 1 210 ? -27.592 18.417 17.845 1.00 87.56 210 PHE A N 1
ATOM 1731 C CA . PHE A 1 210 ? -27.311 17.009 18.098 1.00 87.56 210 PHE A CA 1
ATOM 1732 C C . PHE A 1 210 ? -28.354 16.136 17.400 1.00 87.56 210 PHE A C 1
ATOM 1734 O O . PHE A 1 210 ? -29.545 16.456 17.390 1.00 87.56 210 PHE A O 1
ATOM 1741 N N . LYS A 1 211 ? -27.921 15.022 16.813 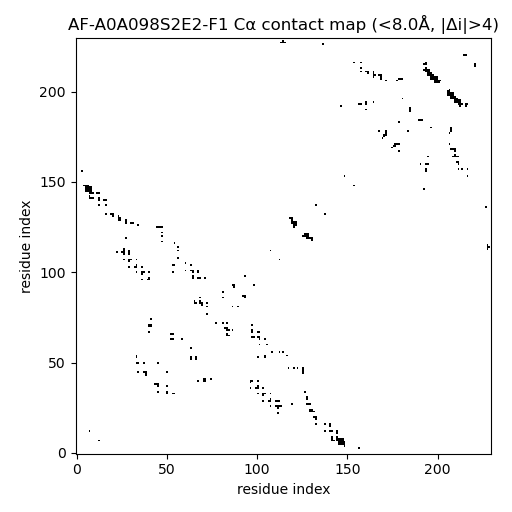1.00 83.50 211 LYS A N 1
ATOM 1742 C CA . LYS A 1 211 ? -28.791 14.049 16.146 1.00 83.50 211 LYS A CA 1
ATOM 1743 C C . LYS A 1 211 ? -28.447 12.638 16.623 1.00 83.50 211 LYS A C 1
ATOM 1745 O O . LYS A 1 211 ? -27.265 12.328 16.774 1.00 83.50 211 LYS A O 1
ATOM 1750 N N . PRO A 1 212 ? -29.434 11.748 16.809 1.00 76.94 212 PRO A N 1
ATOM 1751 C CA . PRO A 1 212 ? -29.147 10.340 17.047 1.00 76.94 212 PRO A CA 1
ATOM 1752 C C . PRO A 1 212 ? -28.460 9.741 15.812 1.00 76.94 212 PRO A C 1
ATOM 1754 O O . PRO A 1 212 ? -28.911 9.923 14.679 1.00 76.94 212 PRO A O 1
ATOM 1757 N N . LYS A 1 213 ? -27.374 8.999 16.022 1.00 72.44 213 LYS A N 1
ATOM 1758 C CA . LYS A 1 213 ? -26.640 8.294 14.969 1.00 72.44 213 LYS A CA 1
ATOM 1759 C C . LYS A 1 213 ? -27.314 6.946 14.709 1.00 72.44 213 LYS A C 1
ATOM 1761 O O . LYS A 1 213 ? -26.871 5.908 15.186 1.00 72.44 213 LYS A O 1
ATOM 1766 N N . VAL A 1 214 ? -28.411 6.965 13.949 1.00 55.84 214 VAL A N 1
ATOM 1767 C CA . VAL A 1 214 ? -29.234 5.771 13.652 1.00 55.84 214 VAL A CA 1
ATOM 1768 C C . VAL A 1 214 ? -28.409 4.668 12.970 1.00 55.84 214 VAL A C 1
ATOM 1770 O O . VAL A 1 214 ? -28.532 3.501 13.327 1.00 55.84 214 VAL A O 1
ATOM 1773 N N . GLN A 1 215 ? -27.483 5.052 12.086 1.00 51.28 215 GLN A N 1
ATOM 1774 C CA . GLN A 1 215 ? -26.552 4.142 11.400 1.00 51.28 215 GLN A CA 1
ATOM 1775 C C . GLN A 1 215 ? -25.531 3.474 12.343 1.00 51.28 215 GLN A C 1
ATOM 1777 O O . GLN A 1 215 ? -25.043 2.396 12.041 1.00 51.28 215 GLN A O 1
ATOM 1782 N N . GLY A 1 216 ? -25.247 4.050 13.521 1.00 49.47 216 GLY A N 1
ATOM 1783 C CA . GLY A 1 216 ? -24.358 3.436 14.519 1.00 49.47 216 GLY A CA 1
ATOM 1784 C C . GLY A 1 216 ? -24.982 2.251 15.272 1.00 49.47 216 GLY A C 1
ATOM 1785 O O . GLY A 1 216 ? -24.268 1.511 15.940 1.00 49.47 216 GLY A O 1
ATOM 1786 N N . LEU A 1 217 ? -26.305 2.064 15.165 1.00 46.97 217 LEU A N 1
ATOM 1787 C CA . LEU A 1 217 ? -27.070 1.011 15.850 1.00 46.97 217 LEU A CA 1
ATOM 1788 C C . LEU A 1 217 ? -27.754 0.026 14.889 1.00 46.97 217 LEU A C 1
ATOM 1790 O O . LEU A 1 217 ? -28.193 -1.047 15.309 1.00 46.97 217 LEU A O 1
ATOM 1794 N N . THR A 1 218 ? -27.851 0.368 13.604 1.00 39.97 218 THR A N 1
ATOM 1795 C CA . THR A 1 218 ? -28.388 -0.498 12.553 1.00 39.97 218 THR A CA 1
ATOM 1796 C C . THR A 1 218 ? -27.279 -0.806 11.563 1.00 39.97 218 THR A C 1
ATOM 1798 O O . THR A 1 218 ? -26.964 0.033 10.733 1.00 39.97 218 THR A O 1
ATOM 1801 N N . PHE A 1 219 ? -26.749 -2.025 11.624 1.00 35.91 219 PHE A N 1
ATOM 1802 C CA . PHE A 1 219 ? -25.829 -2.585 10.636 1.00 35.91 219 PHE A CA 1
ATOM 1803 C C . PHE A 1 219 ? -24.460 -1.907 10.508 1.00 35.91 219 PHE A C 1
ATOM 1805 O O . PHE A 1 219 ? -24.322 -0.829 9.956 1.00 35.91 219 PHE A O 1
ATOM 1812 N N . ARG A 1 220 ? -23.433 -2.681 10.885 1.00 42.25 220 ARG A N 1
ATOM 1813 C CA . ARG A 1 220 ? -22.223 -2.902 10.078 1.00 42.25 220 ARG A CA 1
ATOM 1814 C C . ARG A 1 220 ? -21.668 -1.677 9.334 1.00 42.25 220 ARG A C 1
ATOM 1816 O O . ARG A 1 220 ? -21.332 -1.799 8.166 1.00 42.25 220 ARG A O 1
ATOM 1823 N N . ASP A 1 221 ? -21.419 -0.570 10.018 1.00 36.78 221 ASP A N 1
ATOM 1824 C CA . ASP A 1 221 ? -20.329 0.311 9.596 1.00 36.78 221 ASP A CA 1
ATOM 1825 C C . ASP A 1 221 ? -19.050 -0.160 10.287 1.00 36.78 221 ASP A C 1
ATOM 1827 O O . ASP A 1 221 ? -18.409 0.533 11.076 1.00 36.78 221 ASP A O 1
ATOM 1831 N N . SER A 1 222 ? -18.632 -1.370 9.896 1.00 39.75 222 SER A N 1
ATOM 1832 C CA . SER A 1 222 ? -17.211 -1.615 9.668 1.00 39.75 222 SER A CA 1
ATOM 1833 C C . SER A 1 222 ? -16.812 -0.772 8.452 1.00 39.75 222 SER A C 1
ATOM 1835 O O . SER A 1 222 ? -16.452 -1.281 7.394 1.00 39.75 222 SER A O 1
ATOM 1837 N N . ALA A 1 223 ? -16.905 0.552 8.583 1.00 38.28 223 ALA A N 1
ATOM 1838 C CA . ALA A 1 223 ? -16.099 1.450 7.791 1.00 38.28 223 ALA A CA 1
ATOM 1839 C C . ALA A 1 223 ? -14.679 1.243 8.320 1.00 38.28 223 ALA A C 1
ATOM 1841 O O . ALA A 1 223 ? -14.183 1.962 9.186 1.00 38.28 223 ALA A O 1
ATOM 1842 N N . TYR A 1 224 ? -14.075 0.134 7.902 1.00 41.69 224 TYR A N 1
ATOM 1843 C CA . TYR A 1 224 ? -12.645 -0.057 7.934 1.00 41.69 224 TYR A CA 1
ATOM 1844 C C . TYR A 1 224 ? -12.068 0.976 6.964 1.00 41.69 224 TYR A C 1
ATOM 1846 O O . TYR A 1 224 ? -11.784 0.685 5.810 1.00 41.69 224 TYR A O 1
ATOM 1854 N N . THR A 1 225 ? -11.928 2.213 7.432 1.00 38.03 225 THR A N 1
ATOM 1855 C CA . THR A 1 225 ? -10.773 3.018 7.066 1.00 38.03 225 THR A CA 1
ATOM 1856 C C . THR A 1 225 ? -9.618 2.270 7.701 1.00 38.03 225 THR A C 1
ATOM 1858 O O . THR A 1 225 ? -9.474 2.253 8.927 1.00 38.03 225 THR A O 1
ATOM 1861 N N . ALA A 1 226 ? -8.871 1.524 6.888 1.00 39.41 226 ALA A N 1
ATOM 1862 C CA . ALA A 1 226 ? -7.634 0.919 7.346 1.00 39.41 226 ALA A CA 1
ATOM 1863 C C . ALA A 1 226 ? -6.848 1.994 8.104 1.00 39.41 226 ALA A C 1
ATOM 1865 O O . ALA A 1 226 ? -6.779 3.138 7.653 1.00 39.41 226 ALA A O 1
ATOM 1866 N N . PHE A 1 227 ? -6.186 1.633 9.200 1.00 42.56 227 PHE A N 1
ATOM 1867 C CA . PHE A 1 227 ? -5.178 2.496 9.833 1.00 42.56 227 PHE A CA 1
ATOM 1868 C C . PHE A 1 227 ? -4.040 2.914 8.860 1.00 42.56 227 PHE A C 1
ATOM 1870 O O . PHE A 1 227 ? -3.155 3.676 9.235 1.00 42.56 227 PHE A O 1
ATOM 1877 N N . ASP A 1 228 ? -4.093 2.446 7.607 1.00 37.94 228 ASP A N 1
ATOM 1878 C CA . ASP A 1 228 ? -3.224 2.772 6.482 1.00 37.94 228 ASP A CA 1
ATOM 1879 C C . ASP A 1 228 ? -3.813 3.798 5.482 1.00 37.94 228 ASP A C 1
ATOM 1881 O O . ASP A 1 228 ? -3.198 4.047 4.448 1.00 37.94 228 ASP A O 1
ATOM 1885 N N . GLU A 1 229 ? -4.978 4.405 5.746 1.00 34.88 229 GLU A N 1
ATOM 1886 C CA . GLU A 1 229 ? -5.569 5.431 4.862 1.00 34.88 229 GLU A CA 1
ATOM 1887 C C . GLU A 1 229 ? -5.272 6.893 5.237 1.00 34.88 229 GLU A C 1
ATOM 1889 O O . GLU A 1 229 ? -5.739 7.783 4.518 1.00 34.88 229 GLU A O 1
ATOM 1894 N N . GLY A 1 230 ? -4.480 7.139 6.285 1.00 35.50 230 GLY A N 1
ATOM 1895 C CA . GLY A 1 230 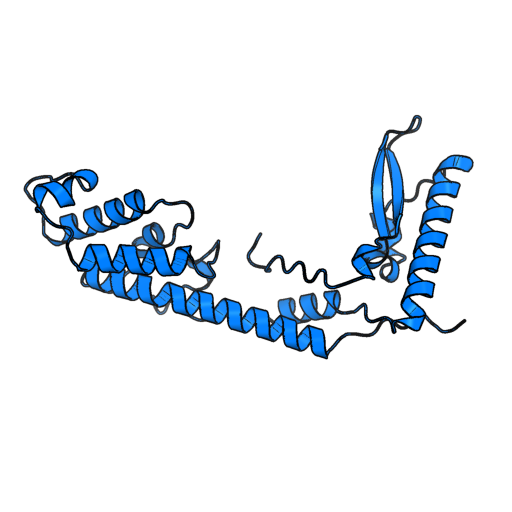? -4.004 8.474 6.677 1.00 35.50 230 GLY A CA 1
ATOM 1896 C C . GLY A 1 230 ? -2.656 8.840 6.076 1.00 35.50 230 GLY A C 1
ATOM 1897 O O . GLY A 1 230 ? -1.748 7.982 6.146 1.00 35.50 230 GLY A O 1
#

Secondary structure (DSSP, 8-state):
------B--HHHHHHHHHHHHHHHHHHHHHHHHHHHHHHHHHTSPPPHHHHGGGT-SS--HHHHHHHHHHHHHHHTT-TT---GGGHHHHHTS--HHHHHHHHHHHHHHHS---S-GGGGEETTTTEE-PPPPPHHHHHHHHHHT--B--HHHHHHHHHHHHHHHHHHHHHHHHS-----HHHHHHH-GGGTTTEEEEEEEETTEEEEEEEE-GGGTSS-------TT--

Foldseek 3Di:
DPPQQQAFPVVVLVVVLVVLQVLLVQQLVLVVLLQVLLCVLQVHRDAVVSSVQLQDLVDDLLSLLLSSQVSNCVNVVPPPPDRSSCVCVVVVHRDPSSVSNSVSSVSNNVGRHFPCQCVQADNVVRGGHGDHQDPVNSVVSRVLRSDDDDPVCLVVLLVVLVVVLCVLQCCCPPVVDADDPVVVCVVVVVCVLQKDWDWDDDPVGIHIRIDTPNVSSPDDPPVPPDPRVD

Radius of gyration: 26.85 Å; Cα contacts (8 Å, |Δi|>4): 237; chains: 1; bounding box: 61×47×68 Å

Sequence (230 aa):
MSALVFDRCEAQTAQDIQYLEERRNTIFDNLQPIYESVKQLLRKEPLFEDLEPFLDCEADRADIQERAFERFLKRIDDKLGILPRHAAAALGKIPDDVLEVVGAWEQYYNGPTSKDPKKYWSDTKQKFRPLPVTEKEKEGIAARNIIYVKDQERAQLLDYARLVSNALNYASEHHHIKTYPGSFFEDNPHLQPLMTWEQTEAVYGKRFVFKPKVQGLTFRDSAYTAFDEG

Mean predicted aligned error: 13.65 Å

pLDDT: mean 80.61, std 16.12, range [34.88, 97.0]